Protein AF-A0A942SLX4-F1 (afdb_monomer)

Mean predicted aligned error: 8.59 Å

Nearest PDB structures (foldseek):
  2qe4-assembly1_A  TM=2.116E-01  e=1.437E+00  Homo sapiens
  6zoq-assembly1_B  TM=2.492E-01  e=3.405E+00  Homo sapiens
  8vz0-assembly2_C  TM=2.567E-01  e=6.053E+00  Homo sapiens

Radius of gyration: 16.31 Å; Cα contacts (8 Å, |Δi|>4): 277; chains: 1; bounding box: 44×35×44 Å

Solvent-accessible surface area (backbone atoms only — not comparable to full-atom values): 10859 Å² total; per-residue (Å²): 142,74,85,83,69,74,71,61,51,64,50,36,65,70,86,82,84,60,80,85,58,41,38,71,88,50,48,81,49,72,65,61,48,51,55,48,50,62,57,56,70,76,52,61,63,40,74,67,61,32,46,59,90,84,30,38,28,24,36,38,59,90,45,66,83,70,18,25,30,39,33,22,62,78,93,43,79,47,28,38,29,52,81,89,49,70,52,60,40,80,92,54,54,92,71,60,62,63,26,61,45,43,51,51,20,9,57,58,57,72,23,43,59,63,57,99,55,55,91,82,50,74,28,11,60,68,53,46,50,37,47,50,50,36,44,52,49,44,53,52,53,25,51,75,71,69,49,77,75,60,68,70,55,32,55,76,70,71,37,89,46,74,67,58,49,45,65,72,66,35,68,68,54,63,68,67,54,74,70,70,44,65,65,81,127

Sequence (185 aa):
MTQDTLLPLSKFIGAKFSLSDASPDFALDDDEAEFMLEILKEVDWSEPVCLFGKYTIHQHSAWTDGGNVGIFDGDDIVGFYEGPNLWVDPRYRRLGLAVPLILSAAKLRGGSVLPRDFDTQGYSPAGLLAHTVAHLQTLLCAIKQGESIPDEVLREYNIHDAHAFISMFGAKAIEELTCCKPLKA

Structure (mmCIF, N/CA/C/O backbone):
data_AF-A0A942SLX4-F1
#
_entry.id   AF-A0A942SLX4-F1
#
loop_
_atom_site.group_PDB
_atom_site.id
_atom_site.type_symbol
_atom_site.label_atom_id
_atom_site.label_alt_id
_atom_site.label_comp_id
_atom_site.label_asym_id
_atom_site.label_entity_id
_atom_site.label_seq_id
_atom_site.pdbx_PDB_ins_code
_atom_site.Cartn_x
_atom_site.Cartn_y
_atom_site.Cartn_z
_atom_site.occupancy
_atom_site.B_iso_or_equiv
_atom_site.auth_seq_id
_atom_site.auth_comp_id
_atom_site.auth_asym_id
_atom_site.auth_atom_id
_atom_site.pdbx_PDB_model_num
ATOM 1 N N . MET A 1 1 ? 10.597 -8.128 26.204 1.00 38.03 1 MET A N 1
ATOM 2 C CA . MET A 1 1 ? 9.362 -7.472 26.684 1.00 38.03 1 MET A CA 1
ATOM 3 C C . MET A 1 1 ? 9.257 -6.120 26.007 1.00 38.03 1 MET A C 1
ATOM 5 O O . MET A 1 1 ? 9.854 -5.163 26.477 1.00 38.03 1 MET A O 1
ATOM 9 N N . THR A 1 2 ? 8.519 -6.053 24.910 1.00 33.19 2 THR A N 1
ATOM 10 C CA . THR A 1 2 ? 7.962 -4.812 24.371 1.00 33.19 2 THR A CA 1
ATOM 11 C C . THR A 1 2 ? 6.515 -5.149 24.074 1.00 3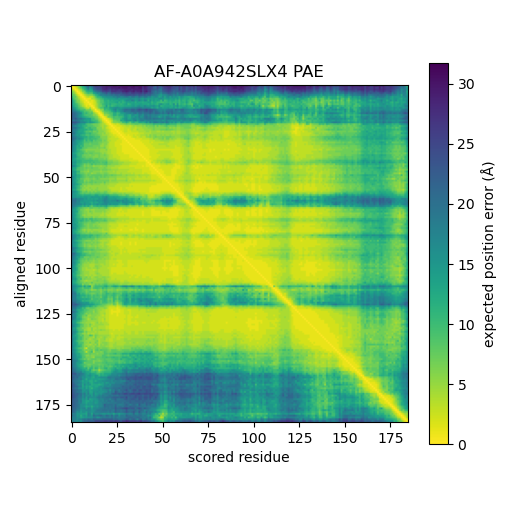3.19 2 THR A C 1
ATOM 13 O O . THR A 1 2 ? 6.240 -6.104 23.356 1.00 33.19 2 THR A O 1
ATOM 16 N N . GLN A 1 3 ? 5.592 -4.472 24.753 1.00 33.16 3 GLN A N 1
ATOM 17 C CA . GLN A 1 3 ? 4.182 -4.563 24.413 1.00 33.16 3 GLN A CA 1
ATOM 18 C C . GLN A 1 3 ? 4.057 -4.121 22.956 1.00 33.16 3 GLN A C 1
ATOM 20 O O . GLN A 1 3 ? 4.427 -2.994 22.634 1.00 33.16 3 GLN A O 1
ATOM 25 N N . ASP A 1 4 ? 3.575 -5.017 22.094 1.00 40.47 4 ASP A N 1
ATOM 26 C CA . ASP A 1 4 ? 3.029 -4.671 20.784 1.00 40.47 4 ASP A CA 1
ATOM 27 C C . ASP A 1 4 ? 1.787 -3.813 21.017 1.00 40.47 4 ASP A C 1
ATOM 29 O O . ASP A 1 4 ? 0.642 -4.267 20.955 1.00 40.47 4 ASP A O 1
ATOM 33 N N . THR A 1 5 ? 2.002 -2.549 21.361 1.00 43.19 5 THR A N 1
ATOM 34 C CA . THR A 1 5 ? 0.958 -1.546 21.279 1.00 43.19 5 THR A CA 1
ATOM 35 C C . THR A 1 5 ? 0.731 -1.338 19.795 1.00 43.19 5 THR A C 1
ATOM 37 O O . THR A 1 5 ? 1.431 -0.559 19.147 1.00 43.19 5 THR A O 1
ATOM 40 N N . LEU A 1 6 ? -0.234 -2.083 19.244 1.00 52.41 6 LEU A N 1
ATOM 41 C CA . LEU A 1 6 ? -0.888 -1.703 18.002 1.00 52.41 6 LEU A CA 1
ATOM 42 C C . LEU A 1 6 ? -1.149 -0.204 18.098 1.00 52.41 6 LEU A C 1
ATOM 44 O O . LEU A 1 6 ? -1.814 0.261 19.026 1.00 52.41 6 LEU A O 1
ATOM 48 N N . LEU A 1 7 ? -0.507 0.553 17.210 1.00 54.09 7 LEU A N 1
ATOM 49 C CA . LEU A 1 7 ? -0.714 1.986 17.167 1.00 54.09 7 LEU A CA 1
ATOM 50 C C . LEU A 1 7 ? -2.215 2.210 16.953 1.00 54.09 7 LEU A C 1
ATOM 52 O O . LEU A 1 7 ? -2.788 1.521 16.105 1.00 54.09 7 LEU A O 1
ATOM 56 N N . PRO A 1 8 ? -2.839 3.136 17.702 1.00 59.44 8 PRO A N 1
ATOM 57 C CA . PRO A 1 8 ? -4.229 3.498 17.469 1.00 59.44 8 PRO A CA 1
ATOM 58 C C . PRO A 1 8 ? -4.416 3.795 15.984 1.00 59.44 8 PRO A C 1
ATOM 60 O O . PRO A 1 8 ? -3.607 4.541 15.418 1.00 59.44 8 PRO A O 1
ATOM 63 N N . LEU A 1 9 ? -5.434 3.221 15.343 1.00 61.09 9 LEU A N 1
ATOM 64 C CA . LEU A 1 9 ? -5.693 3.468 13.923 1.00 61.09 9 LEU A CA 1
ATOM 65 C C . LEU A 1 9 ? -5.953 4.953 13.663 1.00 61.09 9 LEU A C 1
ATOM 67 O O . LEU A 1 9 ? -5.629 5.447 12.590 1.00 61.09 9 LEU A O 1
ATOM 71 N N . SER A 1 10 ? -6.402 5.692 14.679 1.00 59.41 10 SER A N 1
ATOM 72 C CA . SER A 1 10 ? -6.424 7.161 14.701 1.00 59.41 10 SER A CA 1
ATOM 73 C C . SER A 1 10 ? -5.105 7.856 14.322 1.00 59.41 10 SER A C 1
ATOM 75 O O . SER A 1 10 ? -5.150 8.965 13.803 1.00 59.41 10 SER A O 1
ATOM 77 N N . LYS A 1 11 ? -3.933 7.225 14.486 1.00 61.41 11 LYS A N 1
ATOM 78 C CA . LYS A 1 11 ? -2.640 7.778 14.026 1.00 61.41 11 LYS A CA 1
ATOM 79 C C . LYS A 1 11 ? -2.429 7.712 12.511 1.00 61.41 11 LYS A C 1
ATOM 81 O O . LYS A 1 11 ? -1.500 8.333 12.003 1.00 61.41 11 LYS A O 1
ATOM 86 N N . PHE A 1 12 ? -3.274 6.954 11.821 1.00 60.41 12 PHE A N 1
ATOM 87 C CA . PHE A 1 12 ? -3.240 6.700 10.380 1.00 60.41 12 PHE A CA 1
ATOM 88 C C . PHE A 1 12 ? -4.278 7.489 9.603 1.00 60.41 12 PHE A C 1
ATOM 90 O O . PHE A 1 12 ? -4.424 7.320 8.392 1.00 60.41 12 PHE A O 1
ATOM 97 N N . ILE A 1 13 ? -4.968 8.363 10.319 1.00 62.06 13 ILE A N 1
ATOM 98 C CA . ILE A 1 13 ? -6.016 9.219 9.822 1.00 62.06 13 ILE A CA 1
ATOM 99 C C . ILE A 1 13 ? -5.375 10.578 9.506 1.00 62.06 13 ILE A C 1
ATOM 101 O O . ILE A 1 13 ? -4.857 11.237 10.404 1.00 62.06 13 ILE A O 1
ATOM 105 N N . GLY A 1 14 ? -5.335 10.948 8.224 1.00 60.22 14 GLY A N 1
ATOM 106 C CA . GLY A 1 14 ? -4.660 12.149 7.717 1.00 60.22 14 GLY A CA 1
ATOM 107 C C . GLY A 1 14 ? -5.471 12.855 6.628 1.00 60.22 14 GLY A C 1
ATOM 108 O O . GLY A 1 14 ? -6.602 12.461 6.354 1.00 60.22 14 GLY A O 1
ATOM 109 N N . ALA A 1 15 ? -4.889 13.892 6.019 1.00 56.94 15 ALA A N 1
ATOM 110 C CA . ALA A 1 15 ? -5.571 14.727 5.032 1.00 56.94 15 ALA A CA 1
ATOM 111 C C . ALA A 1 15 ? -5.973 13.949 3.765 1.00 56.94 15 ALA A C 1
ATOM 113 O O . ALA A 1 15 ? -5.248 13.077 3.279 1.00 56.94 15 ALA A O 1
ATOM 114 N N . LYS A 1 16 ? -7.136 14.299 3.213 1.00 59.59 16 LYS A N 1
ATOM 115 C CA . LYS A 1 16 ? -7.696 13.740 1.980 1.00 59.59 16 LYS A CA 1
ATOM 116 C C . LYS A 1 16 ? -6.795 13.900 0.751 1.00 59.59 16 LYS A C 1
ATOM 118 O O . LYS A 1 16 ? -6.299 14.976 0.438 1.00 59.59 16 LYS A O 1
ATOM 123 N N . PHE A 1 17 ? -6.754 12.830 -0.036 1.00 62.81 17 PHE A N 1
ATOM 124 C CA . PHE A 1 17 ? -6.268 12.807 -1.412 1.00 62.81 17 PHE A CA 1
ATOM 125 C C . PHE A 1 17 ? -7.256 13.501 -2.365 1.00 62.81 17 PHE A C 1
ATOM 127 O O . PHE A 1 17 ? -8.416 13.082 -2.461 1.00 62.81 17 PHE A O 1
ATOM 134 N N . SER A 1 18 ? -6.827 14.528 -3.106 1.00 60.59 18 SER A N 1
ATOM 135 C CA . SER A 1 18 ? -7.636 15.071 -4.205 1.00 60.59 18 SER A CA 1
ATOM 136 C C . SER A 1 18 ? -7.299 14.370 -5.519 1.00 60.59 18 SER A C 1
ATOM 138 O O . SER A 1 18 ? -6.161 14.395 -5.973 1.00 60.59 18 SER A O 1
ATOM 140 N N . LEU A 1 19 ? -8.306 13.777 -6.173 1.00 56.53 19 LEU A N 1
ATOM 141 C CA . LEU A 1 19 ? -8.146 13.117 -7.480 1.00 56.53 19 LEU A CA 1
ATOM 142 C C . LEU A 1 19 ? -7.663 14.064 -8.590 1.00 56.53 19 LEU A C 1
ATOM 144 O O . LEU A 1 19 ? -7.134 13.591 -9.592 1.00 56.53 19 LEU A O 1
ATOM 148 N N . SER A 1 20 ? -7.825 15.380 -8.413 1.00 59.12 20 SER A N 1
ATOM 149 C CA . SER A 1 20 ? -7.281 16.399 -9.322 1.00 59.12 20 SER A CA 1
ATOM 150 C C . SER A 1 20 ? -5.757 16.450 -9.350 1.00 59.12 20 SER A C 1
ATOM 152 O O . SER A 1 20 ? -5.200 17.001 -10.293 1.00 59.12 20 SER A O 1
ATOM 154 N N . ASP A 1 21 ? -5.103 15.891 -8.333 1.00 66.75 21 ASP A N 1
ATOM 155 C CA . ASP A 1 21 ? -3.662 16.034 -8.116 1.00 66.75 21 ASP A CA 1
ATOM 156 C C . ASP A 1 21 ? -2.888 14.833 -8.687 1.00 66.75 21 ASP A C 1
ATOM 158 O O . ASP A 1 21 ? -1.668 14.740 -8.553 1.00 66.75 21 ASP A O 1
ATOM 162 N N . ALA A 1 22 ? -3.596 13.901 -9.337 1.00 79.31 22 ALA A N 1
ATOM 163 C CA . ALA A 1 22 ? -2.987 12.766 -10.005 1.00 79.31 22 ALA A CA 1
ATOM 164 C C . ALA A 1 22 ? -2.496 13.130 -11.414 1.00 79.31 22 ALA A C 1
ATOM 166 O O . ALA A 1 22 ? -3.268 13.626 -12.236 1.00 79.31 22 ALA A O 1
ATOM 167 N N . SER A 1 23 ? -1.249 12.773 -11.731 1.00 82.88 23 SER A N 1
ATOM 168 C CA . SER A 1 23 ? -0.699 12.827 -13.091 1.00 82.88 23 SER A CA 1
ATOM 169 C C . SER A 1 23 ? -0.103 11.474 -13.490 1.00 82.88 23 SER A C 1
ATOM 171 O O . SER A 1 23 ? 0.608 10.869 -12.686 1.00 82.88 23 SER A O 1
ATOM 173 N N . PRO A 1 24 ? -0.337 10.985 -14.723 1.00 85.44 24 PRO A N 1
ATOM 174 C CA . PRO A 1 24 ? 0.378 9.829 -15.263 1.00 85.44 24 PRO A CA 1
ATOM 175 C C . PRO A 1 24 ? 1.905 9.968 -15.215 1.00 85.44 24 PRO A C 1
ATOM 177 O O . PRO A 1 24 ? 2.576 8.947 -15.164 1.00 85.44 24 PRO A O 1
ATOM 180 N N . ASP A 1 25 ? 2.438 11.193 -15.170 1.00 86.56 25 ASP A N 1
ATOM 181 C CA . ASP A 1 25 ? 3.884 11.465 -15.104 1.00 86.56 25 ASP A CA 1
ATOM 182 C C . ASP A 1 25 ? 4.541 10.967 -13.805 1.00 86.56 25 ASP A C 1
ATOM 184 O O . ASP A 1 25 ? 5.757 10.852 -13.732 1.00 86.56 25 ASP A O 1
ATOM 188 N N . PHE A 1 26 ? 3.742 10.671 -12.774 1.00 85.31 26 PHE A N 1
ATOM 189 C CA . PHE A 1 26 ? 4.201 10.061 -11.522 1.00 85.31 26 PHE A CA 1
ATOM 190 C C . PHE A 1 26 ? 4.041 8.532 -11.517 1.00 85.31 26 PHE A C 1
ATOM 192 O O . PHE A 1 26 ? 4.110 7.898 -10.462 1.00 85.31 26 PHE A O 1
ATOM 199 N N . ALA A 1 27 ? 3.706 7.920 -12.656 1.00 86.75 27 ALA A N 1
ATOM 200 C CA . ALA A 1 27 ? 3.709 6.471 -12.774 1.00 86.75 27 ALA A CA 1
ATOM 201 C C . ALA A 1 27 ? 5.149 5.988 -12.912 1.00 86.75 27 ALA A C 1
ATOM 203 O O . ALA A 1 27 ? 5.861 6.441 -13.799 1.00 86.75 27 ALA A O 1
ATOM 204 N N . LEU A 1 28 ? 5.527 5.038 -12.059 1.00 87.25 28 LEU A N 1
ATOM 205 C CA . LEU A 1 28 ? 6.772 4.311 -12.227 1.00 87.25 28 LEU A CA 1
ATOM 206 C C . LEU A 1 28 ? 6.692 3.496 -13.518 1.00 87.25 28 LEU A C 1
ATOM 208 O O . LEU A 1 28 ? 5.763 2.687 -13.670 1.00 87.25 28 LEU A O 1
ATOM 212 N N . ASP A 1 29 ? 7.621 3.731 -14.437 1.00 88.75 29 ASP A N 1
ATOM 213 C CA . ASP A 1 29 ? 7.674 2.964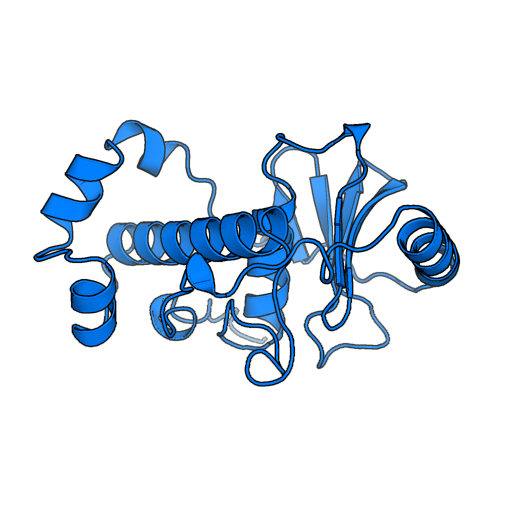 -15.674 1.00 88.75 29 ASP A CA 1
ATOM 214 C C . ASP A 1 29 ? 8.284 1.567 -15.454 1.00 88.75 29 ASP A C 1
ATOM 216 O O . ASP A 1 29 ? 8.740 1.217 -14.360 1.00 88.75 29 ASP A O 1
ATOM 220 N N . ASP A 1 30 ? 8.189 0.715 -16.476 1.00 86.75 30 ASP A N 1
ATOM 221 C CA . ASP A 1 30 ? 8.619 -0.679 -16.358 1.00 86.75 30 ASP A CA 1
ATOM 222 C C . ASP A 1 30 ? 10.156 -0.804 -16.259 1.00 86.75 30 ASP A C 1
ATOM 224 O O . ASP A 1 30 ? 10.630 -1.702 -15.562 1.00 86.75 30 ASP A O 1
ATOM 228 N N . ASP A 1 31 ? 10.925 0.112 -16.863 1.00 90.56 31 ASP A N 1
ATOM 229 C CA . ASP A 1 31 ? 12.396 0.105 -16.819 1.00 90.56 31 ASP A CA 1
ATOM 230 C C . ASP A 1 31 ? 12.895 0.544 -15.428 1.00 90.56 31 ASP A C 1
ATOM 232 O O . ASP A 1 31 ? 13.789 -0.075 -14.842 1.00 90.56 31 ASP A O 1
ATOM 236 N N . GLU A 1 32 ? 12.285 1.583 -14.852 1.00 90.00 32 GLU A N 1
ATOM 237 C CA . GLU A 1 32 ? 12.536 2.036 -13.481 1.00 90.00 32 GLU A CA 1
ATOM 238 C C . GLU A 1 32 ? 12.159 0.961 -12.455 1.00 90.00 32 GLU A C 1
ATOM 240 O O . GLU A 1 32 ? 12.873 0.749 -11.468 1.00 90.00 32 GLU A O 1
ATOM 245 N N . ALA A 1 33 ? 11.046 0.260 -12.686 1.00 91.31 33 ALA A N 1
ATOM 246 C CA . ALA A 1 33 ? 10.630 -0.854 -11.849 1.00 91.31 33 ALA A CA 1
ATOM 247 C C . ALA A 1 33 ? 11.620 -2.020 -11.912 1.00 91.31 33 ALA A C 1
ATOM 249 O O . ALA A 1 33 ? 11.999 -2.540 -10.863 1.00 91.31 33 ALA A O 1
ATOM 250 N N . GLU A 1 34 ? 12.065 -2.415 -13.107 1.00 92.06 34 GLU A N 1
ATOM 251 C CA . GLU A 1 34 ? 13.058 -3.479 -13.283 1.00 92.06 34 GLU A CA 1
ATOM 252 C C . GLU A 1 34 ? 14.381 -3.116 -12.600 1.00 92.06 34 GLU A C 1
ATOM 254 O O . GLU A 1 34 ? 14.918 -3.914 -11.830 1.00 92.06 34 GLU A O 1
ATOM 259 N N . PHE A 1 35 ? 14.854 -1.880 -12.778 1.00 92.81 35 PHE A N 1
ATOM 260 C CA . PHE A 1 35 ? 16.055 -1.387 -12.108 1.00 92.81 35 PHE A CA 1
ATOM 261 C C . PHE A 1 35 ? 15.954 -1.474 -10.578 1.00 92.81 35 PHE A C 1
ATOM 263 O O . PHE A 1 35 ? 16.882 -1.947 -9.919 1.00 92.81 35 PHE A O 1
ATOM 270 N N . MET A 1 36 ? 14.827 -1.055 -9.994 1.00 92.25 36 MET A N 1
ATOM 271 C CA . MET A 1 36 ? 14.631 -1.184 -8.549 1.00 92.25 36 MET A CA 1
ATOM 272 C C . MET A 1 36 ? 14.534 -2.637 -8.099 1.00 92.25 36 MET A C 1
ATOM 274 O O . MET A 1 36 ? 15.088 -2.970 -7.056 1.00 92.25 36 MET A O 1
ATOM 278 N N . LEU A 1 37 ? 13.882 -3.514 -8.862 1.00 92.25 37 LEU A N 1
ATOM 279 C CA . LEU A 1 37 ? 13.815 -4.934 -8.520 1.00 92.25 37 LEU A CA 1
ATOM 280 C C . LEU A 1 37 ? 15.203 -5.574 -8.466 1.00 92.25 37 LEU A C 1
ATOM 282 O O . LEU A 1 37 ? 15.454 -6.360 -7.557 1.00 92.25 37 LEU A O 1
ATOM 286 N N . GLU A 1 38 ? 16.114 -5.224 -9.377 1.00 92.19 38 GLU A N 1
ATOM 287 C CA . GLU A 1 38 ? 17.500 -5.708 -9.317 1.00 92.19 38 GLU A CA 1
ATOM 288 C C . GLU A 1 38 ? 18.217 -5.253 -8.040 1.00 92.19 38 GLU A C 1
ATOM 290 O O . GLU A 1 38 ? 18.909 -6.048 -7.412 1.00 92.19 38 GLU A O 1
ATOM 295 N N . ILE A 1 39 ? 18.001 -4.011 -7.596 1.00 90.94 39 ILE A N 1
ATOM 296 C CA . ILE A 1 39 ? 18.546 -3.528 -6.316 1.00 90.94 39 ILE A CA 1
ATOM 297 C C . ILE A 1 39 ? 17.938 -4.305 -5.142 1.00 90.94 39 ILE A C 1
ATOM 299 O O . ILE A 1 39 ? 18.651 -4.714 -4.227 1.00 90.94 39 ILE A O 1
ATOM 303 N N . LEU A 1 40 ? 16.623 -4.520 -5.164 1.00 91.44 40 LEU A N 1
ATOM 304 C CA . LEU A 1 40 ? 15.873 -5.129 -4.064 1.00 91.44 40 LEU A CA 1
ATOM 305 C C . LEU A 1 40 ? 16.134 -6.632 -3.888 1.00 91.44 40 LEU A C 1
ATOM 307 O O . LEU A 1 40 ? 15.881 -7.164 -2.806 1.00 91.44 40 LEU A O 1
ATOM 311 N N . LYS A 1 41 ? 16.664 -7.316 -4.908 1.00 90.62 41 LYS A N 1
ATOM 312 C CA . LYS A 1 41 ? 17.122 -8.713 -4.803 1.00 90.62 41 LYS A CA 1
ATOM 313 C C . LYS A 1 41 ? 18.337 -8.877 -3.895 1.00 90.62 41 LYS A C 1
ATOM 315 O O . LYS A 1 41 ? 18.490 -9.922 -3.274 1.00 90.62 41 LYS A O 1
ATOM 320 N N . GLU A 1 42 ? 19.173 -7.849 -3.802 1.00 89.69 42 GLU A N 1
ATOM 321 C CA . GLU A 1 42 ? 20.408 -7.863 -3.007 1.00 89.69 42 GLU A CA 1
ATOM 322 C C . GLU A 1 42 ? 20.189 -7.367 -1.568 1.00 89.69 42 GLU A C 1
ATOM 324 O O . GLU A 1 42 ? 21.131 -7.231 -0.786 1.00 89.69 42 GLU A O 1
ATOM 329 N N . VAL A 1 43 ? 18.942 -7.054 -1.213 1.00 88.75 43 VAL A N 1
ATOM 330 C CA . VAL A 1 43 ? 18.574 -6.526 0.097 1.00 88.75 43 VAL A CA 1
ATOM 331 C C . VAL A 1 43 ? 18.286 -7.652 1.084 1.00 88.75 43 VAL A C 1
ATOM 333 O O . VAL A 1 43 ? 17.526 -8.575 0.800 1.00 88.75 43 VAL A O 1
ATOM 336 N N . ASP A 1 44 ? 18.797 -7.496 2.306 1.00 91.44 44 ASP A N 1
ATOM 337 C CA . ASP A 1 44 ? 18.352 -8.291 3.446 1.00 91.44 44 ASP A CA 1
ATOM 338 C C . ASP A 1 44 ? 16.948 -7.858 3.891 1.00 91.44 44 ASP A C 1
ATOM 340 O O . ASP A 1 44 ? 16.729 -6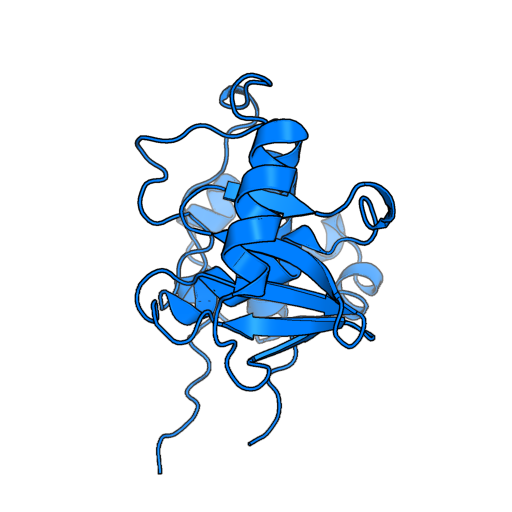.739 4.381 1.00 91.44 44 ASP A O 1
ATOM 344 N N . TRP A 1 45 ? 15.993 -8.774 3.784 1.00 92.62 45 TRP A N 1
ATOM 345 C CA . TRP A 1 45 ? 14.617 -8.590 4.237 1.00 92.62 45 TRP A CA 1
ATOM 346 C C . TRP A 1 45 ? 14.435 -9.101 5.666 1.00 92.62 45 TRP A C 1
ATOM 348 O O . TRP A 1 45 ? 15.025 -10.103 6.065 1.00 92.62 45 TRP A O 1
ATOM 358 N N . SER A 1 46 ? 13.620 -8.401 6.453 1.00 91.88 46 SER A N 1
ATOM 359 C CA . SER A 1 46 ? 13.287 -8.827 7.811 1.00 91.88 46 SER A CA 1
ATOM 360 C C . SER A 1 46 ? 12.477 -10.125 7.802 1.00 91.88 46 SER A C 1
ATOM 362 O O . SER A 1 46 ? 11.917 -10.520 6.779 1.00 91.88 46 SER A O 1
ATOM 364 N N . GLU A 1 47 ? 12.276 -10.724 8.977 1.00 91.06 47 GLU A N 1
ATOM 365 C CA . GLU A 1 47 ? 11.141 -11.634 9.169 1.00 91.06 47 GLU A CA 1
ATOM 366 C C . GLU A 1 47 ? 9.824 -10.940 8.763 1.00 91.06 47 GLU A C 1
ATOM 368 O O . GLU A 1 47 ? 9.728 -9.706 8.863 1.00 91.06 47 GLU A O 1
ATOM 373 N N . PRO A 1 48 ? 8.803 -11.684 8.299 1.00 91.06 48 PRO A N 1
ATOM 374 C CA . PRO A 1 48 ? 7.584 -11.052 7.825 1.00 91.06 48 PRO A CA 1
ATOM 375 C C . PRO A 1 48 ? 6.907 -10.215 8.923 1.00 91.06 48 PRO A C 1
ATOM 377 O O . PRO A 1 48 ? 6.779 -10.632 10.074 1.00 91.06 48 PRO A O 1
ATOM 380 N N . VAL A 1 49 ? 6.427 -9.026 8.554 1.00 86.62 49 VAL A N 1
ATOM 381 C CA . VAL A 1 49 ? 5.751 -8.067 9.446 1.00 86.62 49 VAL A CA 1
ATOM 382 C C . VAL A 1 49 ? 4.224 -8.085 9.296 1.00 86.62 49 VAL A C 1
ATOM 384 O O . VAL A 1 49 ? 3.499 -7.669 10.205 1.00 86.62 49 VAL A O 1
ATOM 387 N N . CYS A 1 50 ? 3.714 -8.575 8.161 1.00 85.62 50 CYS A N 1
ATOM 388 C CA . CYS A 1 50 ? 2.287 -8.784 7.909 1.00 85.62 50 CYS A CA 1
ATOM 389 C C . CYS A 1 50 ? 2.051 -9.978 6.965 1.00 85.62 50 CYS A C 1
ATOM 391 O O . CYS A 1 50 ? 2.858 -10.254 6.079 1.00 85.62 50 CYS A O 1
ATOM 393 N N . LEU A 1 51 ? 0.901 -10.645 7.134 1.00 86.75 51 LEU A N 1
ATOM 394 C CA . LEU A 1 51 ? 0.330 -11.567 6.151 1.00 86.75 51 LEU A CA 1
ATOM 395 C C . LEU A 1 51 ? -0.889 -10.962 5.445 1.00 86.75 51 LEU A C 1
ATOM 397 O O . LEU A 1 51 ? -1.815 -10.462 6.096 1.00 86.75 51 LEU A O 1
ATOM 401 N N . PHE A 1 52 ? -0.944 -11.118 4.123 1.00 84.81 52 PHE A N 1
ATOM 402 C CA . PHE A 1 52 ? -2.114 -10.809 3.304 1.00 84.81 52 PHE A CA 1
ATOM 403 C C . PHE A 1 52 ? -2.478 -12.012 2.426 1.00 84.81 52 PHE A C 1
ATOM 405 O O . PHE A 1 52 ? -1.912 -12.232 1.359 1.00 84.81 52 PHE A O 1
ATOM 412 N N . GLY A 1 53 ? -3.429 -12.830 2.884 1.00 87.44 53 GLY A N 1
ATOM 413 C CA . GLY A 1 53 ? -3.744 -14.095 2.217 1.00 87.44 53 GLY A CA 1
ATOM 414 C C . GLY A 1 53 ? -2.538 -15.037 2.243 1.00 87.44 53 GLY A C 1
ATOM 415 O O . GLY A 1 53 ? -2.106 -15.433 3.322 1.00 87.44 53 GLY A O 1
ATOM 416 N N . LYS A 1 54 ? -2.013 -15.382 1.062 1.00 90.56 54 LYS A N 1
ATOM 417 C CA . LYS A 1 54 ? -0.787 -16.184 0.908 1.00 90.56 54 LYS A CA 1
ATOM 418 C C . LYS A 1 54 ? 0.501 -15.353 0.854 1.00 90.56 54 LYS A C 1
ATOM 420 O O . LYS A 1 54 ? 1.576 -15.931 0.907 1.00 90.56 54 LYS A O 1
ATOM 425 N N . TYR A 1 55 ? 0.383 -14.033 0.714 1.00 93.44 55 TYR A N 1
ATOM 426 C CA . TYR A 1 55 ? 1.523 -13.145 0.528 1.00 93.44 55 TYR A CA 1
ATOM 427 C C . TYR A 1 55 ? 2.094 -12.704 1.874 1.00 93.44 55 TYR A C 1
ATOM 429 O O . TYR A 1 55 ? 1.341 -12.424 2.819 1.00 93.44 55 TYR A O 1
ATOM 437 N N . THR A 1 56 ? 3.415 -12.601 1.944 1.00 95.31 56 THR A N 1
ATOM 438 C CA . THR A 1 56 ? 4.150 -12.105 3.109 1.00 95.31 56 THR A CA 1
ATOM 439 C C . THR A 1 56 ? 4.676 -10.705 2.825 1.00 95.31 56 THR A C 1
ATOM 441 O O . THR A 1 56 ? 5.100 -10.404 1.713 1.00 95.31 56 THR A O 1
ATOM 444 N N . ILE A 1 57 ? 4.620 -9.817 3.816 1.00 94.25 57 ILE A N 1
ATOM 445 C CA . ILE A 1 57 ? 5.201 -8.473 3.714 1.00 94.25 57 ILE A CA 1
ATOM 446 C C . ILE A 1 57 ? 6.389 -8.394 4.648 1.00 94.25 57 ILE A C 1
ATOM 448 O O . ILE A 1 57 ? 6.263 -8.742 5.821 1.00 94.25 57 ILE A O 1
ATOM 452 N N . HIS A 1 58 ? 7.507 -7.907 4.130 1.00 94.19 58 HIS A N 1
ATOM 453 C CA . HIS A 1 58 ? 8.780 -7.802 4.826 1.00 94.19 58 HIS A CA 1
ATOM 454 C C . HIS A 1 58 ? 9.252 -6.350 4.821 1.00 94.19 58 HIS A C 1
ATOM 456 O O . HIS A 1 58 ? 8.937 -5.592 3.904 1.00 94.19 58 HIS A O 1
ATOM 462 N N . GLN A 1 59 ? 10.002 -5.963 5.848 1.00 92.44 59 GLN A N 1
ATOM 463 C CA . GLN A 1 59 ? 10.662 -4.666 5.913 1.00 92.44 59 GLN A CA 1
ATOM 464 C C . GLN A 1 59 ? 12.088 -4.783 5.376 1.00 92.44 59 GLN A C 1
ATOM 466 O O . GLN A 1 59 ? 12.774 -5.775 5.627 1.00 92.44 59 GLN A O 1
ATOM 471 N N . HIS A 1 60 ? 12.559 -3.749 4.686 1.00 88.81 60 HIS A N 1
ATOM 472 C CA . HIS A 1 60 ? 13.967 -3.634 4.327 1.00 88.81 60 HIS A CA 1
ATOM 473 C C . HIS A 1 60 ? 14.829 -3.498 5.602 1.00 88.81 60 HIS A C 1
ATOM 475 O O . HIS A 1 60 ? 14.726 -2.506 6.327 1.00 88.81 60 HIS A O 1
ATOM 481 N N . SER A 1 61 ? 15.728 -4.455 5.873 1.00 82.12 61 SER A N 1
ATOM 482 C CA . SER A 1 61 ? 16.439 -4.532 7.168 1.00 82.12 61 SER A CA 1
ATOM 483 C C . SER A 1 61 ? 17.414 -3.380 7.416 1.00 82.12 61 SER A C 1
ATOM 485 O O . SER A 1 61 ? 17.576 -2.940 8.551 1.00 82.12 61 SER A O 1
ATOM 487 N N . ALA A 1 62 ? 18.060 -2.868 6.365 1.00 74.12 62 ALA A N 1
ATOM 488 C CA . ALA A 1 62 ? 19.003 -1.756 6.476 1.00 74.12 62 ALA A CA 1
ATOM 489 C C . ALA A 1 62 ? 18.334 -0.367 6.562 1.00 74.12 62 ALA A C 1
ATOM 491 O O . ALA A 1 62 ? 19.009 0.603 6.900 1.00 74.12 62 ALA A O 1
ATOM 492 N N . TRP A 1 63 ? 17.031 -0.254 6.275 1.00 67.50 63 TRP A N 1
ATOM 493 C CA . TRP A 1 63 ? 16.311 1.025 6.192 1.00 67.50 63 TRP A CA 1
ATOM 494 C C . TRP A 1 63 ? 15.056 1.009 7.068 1.00 67.50 63 TRP A C 1
ATOM 496 O O . TRP A 1 63 ? 13.917 1.049 6.596 1.00 67.50 63 TRP A O 1
ATOM 506 N N . THR A 1 64 ? 15.266 0.971 8.385 1.00 65.38 64 THR A N 1
ATOM 507 C CA . THR A 1 64 ? 14.174 0.832 9.358 1.00 65.38 64 THR A CA 1
ATOM 508 C C . THR A 1 64 ? 13.273 2.062 9.463 1.00 65.38 64 THR A C 1
ATOM 510 O O . THR A 1 64 ? 12.096 1.938 9.797 1.00 65.38 64 THR A O 1
ATOM 513 N N . ASP A 1 65 ? 13.792 3.242 9.122 1.00 64.62 65 ASP A N 1
ATOM 514 C CA . ASP A 1 65 ? 13.142 4.525 9.420 1.00 64.62 65 ASP A CA 1
ATOM 515 C C . ASP A 1 65 ? 12.259 5.048 8.267 1.00 64.62 65 ASP A C 1
ATOM 517 O O . ASP A 1 65 ? 11.587 6.075 8.403 1.00 64.62 65 ASP A O 1
ATOM 521 N N . GLY A 1 66 ? 12.272 4.375 7.108 1.00 66.44 66 GLY A N 1
ATOM 522 C CA . GLY A 1 66 ? 11.541 4.789 5.898 1.00 66.44 66 GLY A CA 1
ATOM 523 C C . GLY A 1 66 ? 10.153 4.160 5.737 1.00 66.44 66 GLY A C 1
ATOM 524 O O . GLY A 1 66 ? 9.302 4.692 5.023 1.00 66.44 66 GLY A O 1
ATOM 525 N N . GLY A 1 67 ? 9.894 3.044 6.424 1.00 77.75 67 GLY A N 1
ATOM 526 C CA . GLY A 1 67 ? 8.736 2.194 6.130 1.00 77.75 67 GLY A CA 1
ATOM 527 C C . GLY A 1 67 ? 8.837 1.498 4.771 1.00 77.75 67 GLY A C 1
ATOM 528 O O . GLY A 1 67 ? 7.814 1.228 4.155 1.00 77.75 67 GLY A O 1
ATOM 529 N N . ASN A 1 68 ? 10.060 1.232 4.321 1.00 90.44 68 ASN A N 1
ATOM 530 C CA . ASN A 1 68 ? 10.360 0.523 3.086 1.00 90.44 68 ASN A CA 1
ATOM 531 C C . ASN A 1 68 ? 9.980 -0.956 3.214 1.00 90.44 68 ASN A C 1
ATOM 533 O O . ASN A 1 68 ? 10.413 -1.629 4.160 1.00 90.44 68 ASN A O 1
ATOM 537 N N . VAL A 1 69 ? 9.124 -1.440 2.315 1.00 93.88 69 VAL A N 1
ATOM 538 C CA . VAL A 1 69 ? 8.535 -2.781 2.402 1.00 93.88 69 VAL A CA 1
ATOM 539 C C . VAL A 1 69 ? 8.434 -3.469 1.048 1.00 93.88 69 VAL A C 1
ATOM 541 O O . VAL A 1 69 ? 8.085 -2.855 0.043 1.00 93.88 69 VAL A O 1
ATOM 544 N N . GLY A 1 70 ? 8.639 -4.783 1.057 1.00 95.88 70 GLY A N 1
ATOM 545 C CA . GLY A 1 70 ? 8.410 -5.681 -0.072 1.00 95.88 70 GLY A CA 1
ATOM 546 C C . GLY A 1 70 ? 7.272 -6.649 0.234 1.00 95.88 70 GLY A C 1
ATOM 547 O O . GLY A 1 70 ? 7.106 -7.074 1.380 1.00 95.88 70 GLY A O 1
ATOM 548 N N . ILE A 1 71 ? 6.477 -6.999 -0.777 1.00 96.38 71 ILE A N 1
ATOM 549 C CA . ILE A 1 71 ? 5.477 -8.070 -0.701 1.00 96.38 71 ILE A CA 1
ATOM 550 C C . ILE A 1 71 ? 5.924 -9.247 -1.564 1.00 96.38 71 ILE A C 1
ATOM 552 O O . ILE A 1 71 ? 6.357 -9.063 -2.702 1.00 96.38 71 ILE A O 1
ATOM 556 N N . PHE A 1 72 ? 5.793 -10.449 -1.012 1.00 96.75 72 PHE A N 1
ATOM 557 C CA . PHE A 1 72 ? 6.371 -11.671 -1.550 1.00 96.75 72 PHE A CA 1
ATOM 558 C C . PHE A 1 72 ? 5.317 -12.759 -1.762 1.00 96.75 72 PHE A C 1
ATOM 560 O O . PHE A 1 72 ? 4.357 -12.882 -0.991 1.00 96.75 72 PHE A O 1
ATOM 567 N N . ASP A 1 73 ? 5.514 -13.560 -2.807 1.00 96.06 73 ASP A N 1
ATOM 568 C CA . ASP A 1 73 ? 4.816 -14.825 -3.062 1.00 96.06 73 ASP A CA 1
ATOM 569 C C . ASP A 1 73 ? 5.845 -15.961 -3.003 1.00 96.06 73 ASP A C 1
ATOM 571 O O . ASP A 1 73 ? 6.482 -16.293 -3.999 1.00 96.06 73 ASP A O 1
ATOM 575 N N . GLY A 1 74 ? 6.062 -16.517 -1.809 1.00 93.75 74 GLY A N 1
ATOM 576 C CA . GLY A 1 74 ? 7.233 -17.360 -1.562 1.00 93.75 74 GLY A CA 1
ATOM 577 C C . GLY A 1 74 ? 8.502 -16.509 -1.512 1.00 93.75 74 GLY A C 1
ATOM 578 O O . GLY A 1 74 ? 8.545 -15.546 -0.752 1.00 93.75 74 GLY A O 1
ATOM 579 N N . ASP A 1 75 ? 9.503 -16.853 -2.324 1.00 91.00 75 ASP A N 1
ATOM 580 C CA . ASP A 1 75 ? 10.789 -16.140 -2.376 1.00 91.00 75 ASP A CA 1
ATOM 581 C C . ASP A 1 75 ? 10.794 -14.981 -3.396 1.00 91.00 75 ASP A C 1
ATOM 583 O O . ASP A 1 75 ? 11.734 -14.190 -3.441 1.00 91.00 75 ASP A O 1
ATOM 587 N N . ASP A 1 76 ? 9.741 -14.853 -4.211 1.00 94.31 76 ASP A N 1
ATOM 588 C CA . ASP A 1 76 ? 9.662 -13.851 -5.273 1.00 94.31 76 ASP A CA 1
ATOM 589 C C . ASP A 1 76 ? 9.052 -12.535 -4.772 1.00 94.31 76 ASP A C 1
ATOM 591 O O . ASP A 1 76 ? 7.938 -12.517 -4.239 1.00 94.31 76 ASP A O 1
ATOM 595 N N . ILE A 1 77 ? 9.734 -11.412 -5.029 1.00 95.75 77 ILE A N 1
ATOM 596 C CA . ILE A 1 77 ? 9.182 -10.064 -4.830 1.00 95.75 77 ILE A CA 1
ATOM 597 C C . ILE A 1 77 ? 8.110 -9.813 -5.896 1.00 95.75 77 ILE A C 1
ATOM 599 O O . ILE A 1 77 ? 8.402 -9.780 -7.091 1.00 95.75 77 ILE A O 1
ATOM 603 N N . VAL A 1 78 ? 6.863 -9.591 -5.473 1.00 95.88 78 VAL A N 1
ATOM 604 C CA . VAL A 1 78 ? 5.722 -9.312 -6.373 1.00 95.88 78 VAL A CA 1
ATOM 605 C C . VAL A 1 78 ? 5.239 -7.860 -6.303 1.00 95.88 78 VAL A C 1
ATOM 607 O O . VAL A 1 78 ? 4.345 -7.445 -7.046 1.00 95.88 78 VAL A O 1
ATOM 610 N N . GLY A 1 79 ? 5.837 -7.063 -5.423 1.00 96.31 79 GLY A N 1
ATOM 611 C CA . GLY A 1 79 ? 5.629 -5.625 -5.317 1.00 96.31 79 GLY A CA 1
ATOM 612 C C . GLY A 1 79 ? 6.465 -5.023 -4.195 1.00 96.31 79 GLY A C 1
ATOM 613 O O . GLY A 1 79 ? 6.973 -5.737 -3.330 1.00 96.31 79 GLY A O 1
ATOM 614 N N . PHE A 1 80 ? 6.585 -3.703 -4.190 1.00 95.38 80 PHE A N 1
ATOM 615 C CA . PHE A 1 80 ? 7.333 -2.980 -3.171 1.00 95.38 80 PHE A CA 1
ATOM 616 C C . PHE A 1 80 ? 6.773 -1.576 -2.962 1.00 95.38 80 PHE A C 1
ATOM 618 O O . PHE A 1 80 ? 6.068 -1.020 -3.810 1.00 95.38 80 PHE A O 1
ATOM 625 N N . TYR A 1 81 ? 7.106 -1.010 -1.810 1.00 92.88 81 TYR A N 1
ATOM 626 C CA . TYR A 1 81 ? 6.953 0.398 -1.508 1.00 92.88 81 TYR A CA 1
ATOM 627 C C . TYR A 1 81 ? 8.268 0.906 -0.909 1.00 92.88 81 TYR A C 1
ATOM 629 O O . TYR A 1 81 ? 8.547 0.676 0.265 1.00 92.88 81 TYR A O 1
ATOM 637 N N . GLU A 1 82 ? 9.074 1.571 -1.738 1.00 88.56 82 GLU A N 1
ATOM 638 C CA . GLU A 1 82 ? 10.438 2.010 -1.429 1.00 88.56 82 GLU A CA 1
ATOM 639 C C . GLU A 1 82 ? 10.560 3.522 -1.611 1.00 88.56 82 GLU A C 1
ATOM 641 O O . GLU A 1 82 ? 10.456 4.045 -2.725 1.00 88.56 82 GLU A O 1
ATOM 646 N N . GLY A 1 83 ? 10.748 4.249 -0.507 1.00 81.50 83 GLY A N 1
ATOM 647 C CA . GLY A 1 83 ? 10.685 5.709 -0.522 1.00 81.50 83 GLY A CA 1
ATOM 648 C C . GLY A 1 83 ? 9.330 6.191 -1.069 1.00 81.50 83 GLY A C 1
ATOM 649 O O . GLY A 1 83 ? 8.297 5.893 -0.463 1.00 81.50 83 GLY A O 1
ATOM 650 N N . PRO A 1 84 ? 9.294 6.937 -2.188 1.00 80.75 84 PRO A N 1
ATOM 651 C CA . PRO A 1 84 ? 8.035 7.322 -2.819 1.00 80.75 84 PRO A CA 1
ATOM 652 C C . PRO A 1 84 ? 7.482 6.302 -3.813 1.00 80.75 84 PRO A C 1
ATOM 654 O O . PRO A 1 84 ? 6.331 6.417 -4.233 1.00 80.75 84 PRO A O 1
ATOM 657 N N . ASN A 1 85 ? 8.280 5.311 -4.199 1.00 88.50 85 ASN A N 1
ATOM 658 C CA . ASN A 1 85 ? 7.944 4.438 -5.304 1.00 88.50 85 ASN A CA 1
ATOM 659 C C . ASN A 1 85 ? 7.096 3.273 -4.815 1.00 88.50 85 ASN A C 1
ATOM 661 O O . ASN A 1 85 ? 7.559 2.426 -4.054 1.00 88.50 85 ASN A O 1
ATOM 665 N N . LEU A 1 86 ? 5.856 3.222 -5.289 1.00 91.88 86 LEU A N 1
ATOM 666 C CA . LEU A 1 86 ? 4.944 2.107 -5.080 1.00 91.88 86 LEU A CA 1
ATOM 667 C C . LEU A 1 86 ? 4.762 1.363 -6.396 1.00 91.88 86 LEU A C 1
ATOM 669 O O . LEU A 1 86 ? 4.282 1.932 -7.378 1.00 91.88 86 LEU A O 1
ATOM 673 N N . TRP A 1 87 ? 5.067 0.072 -6.394 1.00 95.31 87 TRP A N 1
ATOM 674 C CA . TRP A 1 87 ? 4.917 -0.762 -7.575 1.00 95.31 87 TRP A CA 1
ATOM 675 C C . TRP A 1 87 ? 4.405 -2.157 -7.226 1.00 95.31 87 TRP A C 1
ATOM 677 O O . TRP A 1 87 ? 4.697 -2.722 -6.173 1.00 95.31 87 TRP A O 1
ATOM 687 N N . VAL A 1 88 ? 3.611 -2.712 -8.139 1.00 95.31 88 VAL A N 1
ATOM 688 C CA . VAL A 1 88 ? 3.121 -4.091 -8.091 1.00 95.31 88 VAL A CA 1
ATOM 689 C C . VAL A 1 88 ? 3.284 -4.682 -9.479 1.00 95.31 88 VAL A C 1
ATOM 691 O O . VAL A 1 88 ? 2.861 -4.066 -10.472 1.00 95.31 88 VAL A O 1
ATOM 694 N N . ASP A 1 89 ? 3.840 -5.890 -9.525 1.00 94.81 89 ASP A N 1
ATOM 695 C CA . ASP A 1 89 ? 4.058 -6.635 -10.756 1.00 94.81 89 ASP A CA 1
ATOM 696 C C . ASP A 1 89 ? 2.751 -6.726 -11.560 1.00 94.81 89 ASP A C 1
ATOM 698 O O . ASP A 1 89 ? 1.699 -7.053 -10.992 1.00 94.81 89 ASP A O 1
ATOM 702 N N . PRO A 1 90 ? 2.774 -6.423 -12.876 1.00 93.62 90 PRO A N 1
ATOM 703 C CA . PRO A 1 90 ? 1.589 -6.429 -13.727 1.00 93.62 90 PRO A CA 1
ATOM 704 C C . PRO A 1 90 ? 0.705 -7.673 -13.594 1.00 93.62 90 PRO A C 1
ATOM 706 O O . PRO A 1 90 ? -0.521 -7.551 -13.642 1.00 93.62 90 PRO A O 1
ATOM 709 N N . ARG A 1 91 ? 1.301 -8.851 -13.372 1.00 94.00 91 ARG A N 1
ATOM 710 C CA . ARG A 1 91 ? 0.607 -10.140 -13.214 1.00 94.00 91 ARG A CA 1
ATOM 711 C C . ARG A 1 91 ? -0.220 -10.213 -11.929 1.00 94.00 91 ARG A C 1
ATOM 713 O O . ARG A 1 91 ? -1.184 -10.972 -11.868 1.00 94.00 91 ARG A O 1
ATOM 720 N N . TYR A 1 92 ? 0.133 -9.408 -10.930 1.00 92.69 92 TYR A N 1
ATOM 721 C CA . TYR A 1 92 ? -0.483 -9.371 -9.604 1.00 92.69 92 TYR A CA 1
ATOM 722 C C . TYR A 1 92 ? -1.304 -8.093 -9.357 1.00 92.69 92 TYR A C 1
ATOM 724 O O . TYR A 1 92 ? -1.927 -7.929 -8.300 1.00 92.69 92 TYR A O 1
ATOM 732 N N . ARG A 1 93 ? -1.362 -7.173 -10.331 1.00 89.00 93 ARG A N 1
ATOM 733 C CA . ARG A 1 93 ? -2.231 -5.987 -10.262 1.00 89.00 93 ARG A CA 1
ATOM 734 C C . ARG A 1 93 ? -3.701 -6.407 -10.155 1.00 89.00 93 ARG A C 1
ATOM 736 O O . ARG A 1 93 ? -4.108 -7.476 -10.598 1.00 89.00 93 ARG A O 1
ATOM 743 N N . ARG A 1 94 ? -4.525 -5.528 -9.574 1.00 86.44 94 ARG A N 1
ATOM 744 C CA . ARG A 1 94 ? -5.962 -5.757 -9.283 1.00 86.44 94 ARG A CA 1
ATOM 745 C C . ARG A 1 94 ? -6.260 -6.833 -8.229 1.00 86.44 94 ARG A C 1
ATOM 747 O O . ARG A 1 94 ? -7.427 -7.054 -7.932 1.00 86.44 94 ARG A O 1
ATOM 754 N N . LEU A 1 95 ? -5.240 -7.419 -7.601 1.00 87.38 95 LEU A N 1
ATOM 755 C CA . LEU A 1 95 ? -5.397 -8.288 -6.426 1.00 87.38 95 LEU A CA 1
ATOM 756 C C . LEU A 1 95 ? -5.394 -7.515 -5.093 1.00 87.38 95 LEU A C 1
ATOM 758 O O . LEU A 1 95 ? -5.407 -8.117 -4.026 1.00 87.38 95 LEU A O 1
ATOM 762 N N . GLY A 1 96 ? -5.344 -6.180 -5.143 1.00 88.19 96 GLY A N 1
ATOM 763 C CA . GLY A 1 96 ? -5.362 -5.321 -3.955 1.00 88.19 96 GLY A CA 1
ATOM 764 C C . GLY A 1 96 ? -4.027 -5.201 -3.211 1.00 88.19 96 GLY A C 1
ATOM 765 O O . GLY A 1 96 ? -4.002 -4.577 -2.159 1.00 88.19 96 GLY A O 1
ATOM 766 N N . LEU A 1 97 ? -2.921 -5.732 -3.751 1.00 91.19 97 LEU A N 1
ATOM 767 C CA . LEU A 1 97 ? -1.618 -5.831 -3.060 1.00 91.19 97 LEU A CA 1
ATOM 768 C C . LEU A 1 97 ? -0.945 -4.491 -2.718 1.00 91.19 97 LEU A C 1
ATOM 770 O O . LEU A 1 97 ? -0.133 -4.432 -1.800 1.00 91.19 97 LEU A O 1
ATOM 774 N N . ALA A 1 98 ? -1.315 -3.405 -3.396 1.00 92.06 98 ALA A N 1
ATOM 775 C CA . ALA A 1 98 ? -0.806 -2.069 -3.087 1.00 92.06 98 ALA A CA 1
ATOM 776 C C . ALA A 1 98 ? -1.245 -1.577 -1.694 1.00 92.06 98 ALA A C 1
ATOM 778 O O . ALA A 1 98 ? -0.492 -0.911 -0.991 1.00 92.06 98 ALA A O 1
ATOM 779 N N . VAL A 1 99 ? -2.459 -1.932 -1.268 1.00 90.19 99 VAL A N 1
ATOM 780 C CA . VAL A 1 99 ? -3.013 -1.495 0.017 1.00 90.19 99 VAL A CA 1
ATOM 781 C C . VAL A 1 99 ? -2.230 -2.051 1.212 1.00 90.19 99 VAL A C 1
ATOM 783 O O . VAL A 1 99 ? -1.810 -1.253 2.052 1.00 90.19 99 VAL A O 1
ATOM 786 N N . PRO A 1 100 ? -1.976 -3.369 1.333 1.00 90.38 100 PRO A N 1
ATOM 787 C CA . PRO A 1 100 ? -1.229 -3.886 2.469 1.00 90.38 100 PRO A CA 1
ATOM 788 C C . PRO A 1 100 ? 0.247 -3.442 2.463 1.00 90.38 100 PRO A C 1
ATOM 790 O O . PRO A 1 100 ? 0.811 -3.311 3.550 1.00 90.38 100 PRO A O 1
ATOM 793 N N . LEU A 1 101 ? 0.844 -3.106 1.307 1.00 92.31 101 LEU A N 1
ATOM 794 C CA . LEU A 1 101 ? 2.141 -2.411 1.242 1.00 92.31 101 LEU A CA 1
ATOM 795 C C . LEU A 1 101 ? 2.066 -1.029 1.914 1.00 92.31 101 LEU A C 1
ATOM 797 O O . LEU A 1 101 ? 2.818 -0.760 2.847 1.00 92.31 101 LEU A O 1
ATOM 801 N N . ILE A 1 102 ? 1.111 -0.179 1.513 1.00 90.44 102 ILE A N 1
ATOM 802 C CA . ILE A 1 102 ? 0.922 1.170 2.082 1.00 90.44 102 ILE A CA 1
ATOM 803 C C . ILE A 1 102 ? 0.668 1.113 3.590 1.00 90.44 102 ILE A C 1
ATOM 805 O O . ILE A 1 102 ? 1.269 1.874 4.348 1.00 90.44 102 ILE A O 1
ATOM 809 N N . LEU A 1 103 ? -0.200 0.204 4.042 1.00 87.56 103 LEU A N 1
ATOM 810 C CA . LEU A 1 103 ? -0.535 0.063 5.461 1.00 87.56 103 LEU A CA 1
ATOM 811 C C . LEU A 1 103 ? 0.653 -0.437 6.290 1.00 87.56 103 LEU A C 1
ATOM 813 O O . LEU A 1 103 ? 0.882 0.060 7.394 1.00 87.56 103 LEU A O 1
ATOM 817 N N . SER A 1 104 ? 1.424 -1.393 5.766 1.00 88.25 104 SER A N 1
ATOM 818 C CA . SER A 1 104 ? 2.637 -1.881 6.433 1.00 88.25 104 SER A CA 1
ATOM 819 C C . SER A 1 104 ? 3.678 -0.769 6.543 1.00 88.25 104 SER A C 1
ATOM 821 O O . SER A 1 104 ? 4.191 -0.515 7.632 1.00 88.25 104 SER A O 1
ATOM 823 N N . ALA A 1 105 ? 3.903 -0.035 5.453 1.00 88.38 105 ALA A N 1
ATOM 824 C CA . ALA A 1 105 ? 4.800 1.112 5.418 1.00 88.38 105 ALA A CA 1
ATOM 825 C C . ALA A 1 105 ? 4.387 2.197 6.432 1.00 88.38 105 ALA A C 1
ATOM 827 O O . ALA A 1 105 ? 5.202 2.679 7.220 1.00 88.38 105 ALA A O 1
ATOM 828 N N . ALA A 1 106 ? 3.094 2.532 6.481 1.00 83.62 106 ALA A N 1
ATOM 829 C CA . ALA A 1 106 ? 2.527 3.489 7.429 1.00 83.62 106 ALA A CA 1
ATOM 830 C C . ALA A 1 106 ? 2.737 3.074 8.890 1.00 83.62 106 ALA A C 1
ATOM 832 O O . ALA A 1 106 ? 3.065 3.904 9.743 1.00 83.62 106 ALA A O 1
ATOM 833 N N . LYS A 1 107 ? 2.572 1.776 9.176 1.00 82.38 107 LYS A N 1
ATOM 834 C CA . LYS A 1 107 ? 2.744 1.213 10.519 1.00 82.38 107 LYS A CA 1
ATOM 835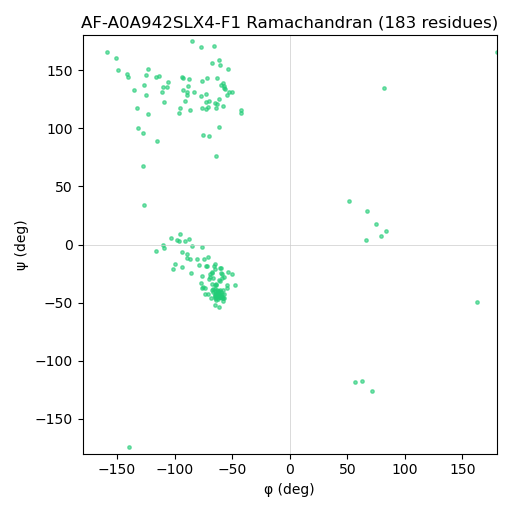 C C . LYS A 1 107 ? 4.190 1.342 10.974 1.00 82.38 107 LYS A C 1
ATOM 837 O O . LYS A 1 107 ? 4.426 1.774 12.099 1.00 82.38 107 LYS A O 1
ATOM 842 N N . LEU A 1 108 ? 5.135 1.023 10.094 1.00 82.94 108 LEU A N 1
ATOM 843 C CA . LEU A 1 108 ? 6.566 1.156 10.360 1.00 82.94 108 LEU A CA 1
ATOM 844 C C . LEU A 1 108 ? 6.977 2.621 10.576 1.00 82.94 108 LEU A C 1
ATOM 846 O O . LEU A 1 108 ? 7.794 2.901 11.446 1.00 82.94 108 LEU A O 1
ATOM 850 N N . ARG A 1 109 ? 6.343 3.569 9.871 1.00 81.50 109 ARG A N 1
ATOM 851 C CA . ARG A 1 109 ? 6.538 5.019 10.074 1.00 81.50 109 ARG A CA 1
ATOM 852 C C . ARG A 1 109 ? 5.839 5.596 11.309 1.00 81.50 109 ARG A C 1
ATOM 854 O O . ARG A 1 109 ? 5.959 6.789 11.576 1.00 81.50 109 ARG A O 1
ATOM 861 N N . GLY A 1 110 ? 5.091 4.793 12.063 1.00 75.50 110 GLY A N 1
ATOM 862 C CA . GLY A 1 110 ? 4.465 5.243 13.303 1.00 75.50 110 GLY A CA 1
ATOM 863 C C . GLY A 1 110 ? 3.121 5.962 13.147 1.00 75.50 110 GLY A C 1
ATOM 864 O O . GLY A 1 110 ? 2.637 6.533 14.129 1.00 75.50 110 GLY A O 1
ATOM 865 N N . GLY A 1 111 ? 2.493 5.924 11.968 1.00 70.25 111 GLY A N 1
ATOM 866 C CA . GLY A 1 111 ? 1.132 6.433 11.843 1.00 70.25 111 GLY A CA 1
ATOM 867 C C . GLY A 1 111 ? 0.668 6.717 10.430 1.00 70.25 111 GLY A C 1
ATOM 868 O O . GLY A 1 111 ? -0.381 6.244 10.076 1.00 70.25 111 GLY A O 1
ATOM 869 N N . SER A 1 112 ? 1.382 7.438 9.571 1.00 72.06 112 SER A N 1
ATOM 870 C CA . SER A 1 112 ? 0.712 7.993 8.379 1.00 72.06 112 SER A CA 1
ATOM 871 C C . SER A 1 112 ? 0.696 7.080 7.143 1.00 72.06 112 SER A C 1
ATOM 873 O O . SER A 1 112 ? 1.744 6.599 6.698 1.00 72.06 112 SER A O 1
ATOM 875 N N . VAL A 1 113 ? -0.487 6.916 6.526 1.00 71.00 113 VAL A N 1
ATOM 876 C CA . VAL A 1 113 ? -0.637 6.347 5.165 1.00 71.00 113 VAL A CA 1
ATOM 877 C C . VAL A 1 113 ? -0.142 7.290 4.070 1.00 71.00 113 VAL A C 1
ATOM 879 O O . VAL A 1 113 ? -0.010 6.870 2.921 1.00 71.00 113 VAL A O 1
ATOM 882 N N . LEU A 1 114 ? 0.152 8.545 4.415 1.00 69.75 114 LEU A N 1
ATOM 883 C CA . LEU A 1 114 ? 0.877 9.453 3.540 1.00 69.75 114 LEU A CA 1
ATOM 884 C C . LEU A 1 114 ? 2.375 9.090 3.553 1.00 69.75 114 LEU A C 1
ATOM 886 O O . LEU A 1 114 ? 2.917 8.744 4.613 1.00 69.75 114 LEU A O 1
ATOM 890 N N . PRO A 1 115 ? 3.059 9.154 2.399 1.00 66.69 115 PRO A N 1
ATOM 891 C CA . PRO A 1 115 ? 4.512 9.083 2.347 1.00 66.69 115 PRO A CA 1
ATOM 892 C C . PRO A 1 115 ? 5.144 10.250 3.117 1.00 66.69 115 PRO A C 1
ATOM 894 O O . PRO A 1 115 ? 4.523 11.292 3.329 1.00 66.69 115 PRO A O 1
ATOM 897 N N . ARG A 1 116 ? 6.410 10.075 3.513 1.00 60.25 116 ARG A N 1
ATOM 898 C CA . ARG A 1 116 ? 7.179 11.048 4.311 1.00 60.25 116 ARG A CA 1
ATOM 899 C C . ARG A 1 116 ? 7.339 12.416 3.625 1.00 60.25 116 ARG A C 1
ATOM 901 O O . ARG A 1 116 ? 7.522 13.404 4.323 1.00 60.25 116 ARG A O 1
ATOM 908 N N . ASP A 1 117 ? 7.173 12.460 2.303 1.00 63.44 117 ASP A N 1
ATOM 909 C CA . ASP A 1 117 ? 7.356 13.641 1.453 1.00 63.44 117 ASP A CA 1
ATOM 910 C C . ASP A 1 117 ? 6.116 13.934 0.585 1.00 63.44 117 ASP A C 1
ATOM 912 O O . ASP A 1 117 ? 6.230 14.364 -0.561 1.00 63.44 117 ASP A O 1
ATOM 916 N N . PHE A 1 118 ? 4.908 13.668 1.097 1.00 64.12 118 PHE A N 1
ATOM 917 C CA . PHE A 1 118 ? 3.675 13.820 0.307 1.00 64.12 118 PHE A CA 1
ATOM 918 C C . PHE A 1 118 ? 3.454 15.247 -0.237 1.00 64.12 118 PHE A C 1
ATOM 920 O O . PHE A 1 118 ? 2.794 15.406 -1.257 1.00 64.12 118 PHE A O 1
ATOM 927 N N . ASP A 1 119 ? 4.018 16.268 0.417 1.00 58.78 119 ASP A N 1
ATOM 928 C CA . ASP A 1 119 ? 3.909 17.671 -0.003 1.00 58.78 119 ASP A CA 1
ATOM 929 C C . ASP A 1 119 ? 4.751 18.004 -1.250 1.00 58.78 119 ASP A C 1
ATOM 931 O O . ASP A 1 119 ? 4.524 19.026 -1.898 1.00 58.78 119 ASP A O 1
ATOM 935 N N . THR A 1 120 ? 5.747 17.176 -1.586 1.00 57.16 120 THR A N 1
ATOM 936 C CA . THR A 1 120 ? 6.685 17.425 -2.696 1.00 57.16 120 THR A CA 1
ATOM 937 C C . THR A 1 120 ? 6.585 16.395 -3.816 1.00 57.16 120 THR A C 1
ATOM 939 O O . THR A 1 120 ? 7.223 16.570 -4.855 1.00 57.16 120 THR A O 1
ATOM 942 N N . GLN A 1 121 ? 5.779 15.346 -3.637 1.00 66.69 121 GLN A N 1
ATOM 943 C CA . GLN A 1 121 ? 5.665 14.231 -4.572 1.00 66.69 121 GLN A CA 1
ATOM 944 C C . GLN A 1 121 ? 4.212 14.028 -4.997 1.00 66.69 121 GLN A C 1
ATOM 946 O O . GLN A 1 121 ? 3.311 13.960 -4.164 1.00 66.69 121 GLN A O 1
ATOM 951 N N . GLY A 1 122 ? 3.975 13.964 -6.308 1.00 75.38 122 GLY A N 1
ATOM 952 C CA . GLY A 1 122 ? 2.646 13.704 -6.850 1.00 75.38 122 GLY A CA 1
ATOM 953 C C . GLY A 1 122 ? 2.330 12.215 -6.937 1.00 75.38 122 GLY A C 1
ATOM 954 O O . GLY A 1 122 ? 3.168 11.356 -6.670 1.00 75.38 122 GLY A O 1
ATOM 955 N N . TYR A 1 123 ? 1.098 11.905 -7.335 1.00 84.25 123 TYR A N 1
ATOM 956 C CA . TYR A 1 123 ? 0.632 10.529 -7.482 1.00 84.25 123 TYR A CA 1
ATOM 957 C C . TYR A 1 123 ? 0.292 10.216 -8.929 1.00 84.25 123 TYR A C 1
ATOM 959 O O . TYR A 1 123 ? -0.313 11.029 -9.629 1.00 84.25 123 TYR A O 1
ATOM 967 N N . SER A 1 124 ? 0.561 8.983 -9.353 1.00 88.12 124 SER A N 1
ATOM 968 C CA . SER A 1 124 ? -0.154 8.434 -10.503 1.00 88.12 124 SER A CA 1
ATOM 969 C C . SER A 1 124 ? -1.632 8.226 -10.149 1.00 88.12 124 SER A C 1
ATOM 971 O O . SER A 1 124 ? -1.958 8.019 -8.976 1.00 88.12 124 SER A O 1
ATOM 973 N N . PRO A 1 125 ? -2.558 8.201 -11.126 1.00 85.88 125 PRO A N 1
ATOM 974 C CA . PRO A 1 125 ? -3.965 7.905 -10.845 1.00 85.88 125 PRO A CA 1
ATOM 975 C C . PRO A 1 125 ? -4.166 6.581 -10.093 1.00 85.88 125 PRO A C 1
ATOM 977 O O . PRO A 1 125 ? -5.010 6.485 -9.202 1.00 85.88 125 PRO A O 1
ATOM 980 N N . ALA A 1 126 ? -3.360 5.563 -10.414 1.00 86.69 126 ALA A N 1
ATOM 981 C CA . ALA A 1 126 ? -3.393 4.273 -9.731 1.00 86.69 126 ALA A CA 1
ATOM 982 C C . ALA A 1 126 ? -2.827 4.353 -8.304 1.00 86.69 126 ALA A C 1
ATOM 984 O O . ALA A 1 126 ? -3.423 3.790 -7.385 1.00 86.69 126 ALA A O 1
ATOM 985 N N . GLY A 1 127 ? -1.718 5.074 -8.109 1.00 87.38 127 GLY A N 1
ATOM 986 C CA . GLY A 1 127 ? -1.127 5.300 -6.790 1.00 87.38 127 GLY A CA 1
ATOM 987 C C . GLY A 1 127 ? -2.081 6.053 -5.867 1.00 87.38 127 GLY A C 1
ATOM 988 O O . GLY A 1 127 ? -2.331 5.619 -4.744 1.00 87.38 127 GLY A O 1
ATOM 989 N N . LEU A 1 128 ? -2.711 7.116 -6.371 1.00 84.00 128 LEU A N 1
ATOM 990 C CA . LEU A 1 128 ? -3.673 7.904 -5.607 1.00 84.00 128 LEU A CA 1
ATOM 991 C C . LEU A 1 128 ? -4.888 7.077 -5.182 1.00 84.00 128 LEU A C 1
ATOM 993 O O . LEU A 1 128 ? -5.344 7.162 -4.040 1.00 84.00 128 LEU A O 1
ATOM 997 N N . LEU A 1 129 ? -5.398 6.241 -6.091 1.00 83.56 129 LEU A N 1
ATOM 998 C CA . LEU A 1 129 ? -6.485 5.321 -5.783 1.00 83.56 129 LEU A CA 1
ATOM 999 C C . LEU A 1 129 ? -6.065 4.314 -4.705 1.00 83.56 129 LEU A C 1
ATOM 1001 O O . LEU A 1 129 ? -6.822 4.096 -3.762 1.00 83.56 129 LEU A O 1
ATOM 1005 N N . ALA A 1 130 ? -4.866 3.733 -4.800 1.00 86.75 130 ALA A N 1
ATOM 1006 C CA . ALA A 1 130 ? -4.359 2.792 -3.802 1.00 86.75 130 ALA A CA 1
ATOM 1007 C C . ALA A 1 130 ? -4.240 3.431 -2.409 1.00 86.75 130 ALA A C 1
ATOM 1009 O O . ALA A 1 130 ? -4.710 2.852 -1.429 1.00 86.75 130 ALA A O 1
ATOM 1010 N N . HIS A 1 131 ? -3.693 4.645 -2.324 1.00 85.62 131 HIS A N 1
ATOM 1011 C CA . HIS A 1 131 ? -3.602 5.408 -1.078 1.00 85.62 131 HIS A CA 1
ATOM 1012 C C . HIS A 1 131 ? -4.972 5.796 -0.514 1.00 85.62 131 HIS A C 1
ATOM 1014 O O . HIS A 1 131 ? -5.204 5.663 0.688 1.00 85.62 131 HIS A O 1
ATOM 1020 N N . THR A 1 132 ? -5.913 6.188 -1.376 1.00 79.62 132 THR A N 1
ATOM 1021 C CA . THR A 1 132 ? -7.298 6.469 -0.975 1.00 79.62 132 THR A CA 1
ATOM 1022 C C . THR A 1 132 ? -7.966 5.224 -0.394 1.00 79.62 132 THR A C 1
ATOM 1024 O O . THR A 1 132 ? -8.589 5.291 0.664 1.00 79.62 132 THR A O 1
ATOM 1027 N N . VAL A 1 133 ? -7.809 4.066 -1.044 1.00 81.94 133 VAL A N 1
ATOM 1028 C CA . VAL A 1 133 ? -8.357 2.794 -0.551 1.00 81.94 133 VAL A CA 1
ATOM 1029 C C . VAL A 1 133 ? -7.695 2.385 0.765 1.00 81.94 133 VAL A C 1
ATOM 1031 O O . VAL A 1 133 ? -8.403 1.983 1.685 1.00 81.94 133 VAL A O 1
ATOM 1034 N N . ALA A 1 134 ? -6.374 2.533 0.898 1.00 84.69 134 ALA A N 1
ATOM 1035 C CA . ALA A 1 134 ? -5.670 2.254 2.148 1.00 84.69 134 ALA A CA 1
ATOM 1036 C C . ALA A 1 134 ? -6.175 3.142 3.296 1.00 84.69 134 ALA A C 1
ATOM 1038 O O . ALA A 1 134 ? -6.464 2.640 4.381 1.00 84.69 134 ALA A O 1
ATOM 1039 N N . HIS A 1 135 ? -6.365 4.439 3.047 1.00 80.56 135 HIS A N 1
ATOM 1040 C CA . HIS A 1 135 ? -6.923 5.359 4.035 1.00 80.56 135 HIS A CA 1
ATOM 1041 C C . HIS A 1 135 ? -8.359 4.981 4.431 1.00 80.56 135 HIS A C 1
ATOM 1043 O O . HIS A 1 135 ? -8.672 4.883 5.617 1.00 80.56 135 HIS A O 1
ATOM 1049 N N . LEU A 1 136 ? -9.228 4.691 3.457 1.00 77.88 136 LEU A N 1
ATOM 1050 C CA . LEU A 1 136 ? -10.596 4.228 3.720 1.00 77.88 136 LEU A CA 1
ATOM 1051 C C . LEU A 1 136 ? -10.614 2.933 4.542 1.00 77.88 136 LEU A C 1
ATOM 1053 O O . LEU A 1 136 ? -11.395 2.812 5.485 1.00 77.88 136 LEU A O 1
ATOM 1057 N N . GLN A 1 137 ? -9.741 1.980 4.219 1.00 79.44 137 GLN A N 1
ATOM 1058 C CA . GLN A 1 137 ? -9.623 0.727 4.956 1.00 79.44 137 GLN A CA 1
ATOM 1059 C C . GLN A 1 137 ? -9.193 0.960 6.409 1.00 79.44 137 GLN A C 1
ATOM 1061 O O . GLN A 1 137 ? -9.770 0.355 7.312 1.00 79.44 137 GLN A O 1
ATOM 1066 N N . THR A 1 138 ? -8.246 1.866 6.653 1.00 78.88 138 THR A N 1
ATOM 1067 C CA . THR A 1 138 ? -7.861 2.289 8.006 1.00 78.88 138 THR A CA 1
ATOM 1068 C C . THR A 1 138 ? -9.054 2.846 8.780 1.00 78.88 138 THR A C 1
ATOM 1070 O O . THR A 1 138 ? -9.301 2.409 9.904 1.00 78.88 138 THR A O 1
ATOM 1073 N N . LEU A 1 139 ? -9.829 3.758 8.179 1.00 76.56 139 LEU A N 1
ATOM 1074 C CA . LEU A 1 139 ? -11.018 4.338 8.812 1.00 76.56 139 LEU A CA 1
ATOM 1075 C C . LEU A 1 139 ? -12.055 3.267 9.165 1.00 76.56 139 LEU A C 1
ATOM 1077 O O . LEU A 1 139 ? -12.590 3.257 10.272 1.00 76.56 139 LEU A O 1
ATOM 1081 N N . LEU A 1 140 ? -12.310 2.334 8.246 1.00 75.62 140 LEU A N 1
ATOM 1082 C CA . LEU A 1 140 ? -13.252 1.234 8.462 1.00 75.62 140 LEU A CA 1
ATOM 1083 C C . LEU A 1 140 ? -12.783 0.296 9.580 1.00 75.62 140 LEU A C 1
ATOM 1085 O O . LEU A 1 140 ? -13.587 -0.086 10.433 1.00 75.62 140 LEU A O 1
ATOM 1089 N N . CYS A 1 141 ? -11.492 -0.045 9.617 1.00 75.88 141 CYS A N 1
ATOM 1090 C CA . CYS A 1 141 ? -10.913 -0.841 10.699 1.00 75.88 141 CYS A CA 1
ATOM 1091 C C . CYS A 1 141 ? -11.028 -0.106 12.052 1.00 75.88 141 CYS A C 1
ATOM 1093 O O . CYS A 1 141 ? -11.395 -0.739 13.040 1.00 75.88 141 CYS A O 1
ATOM 1095 N N . ALA A 1 142 ? -10.788 1.210 12.096 1.00 76.69 142 ALA A N 1
ATOM 1096 C CA . ALA A 1 142 ? -10.861 2.023 13.314 1.00 76.69 142 ALA A CA 1
ATOM 1097 C C . ALA A 1 142 ? -12.289 2.068 13.873 1.00 76.69 142 ALA A C 1
ATOM 1099 O O . ALA A 1 142 ? -12.520 1.754 15.041 1.00 76.69 142 ALA A O 1
ATOM 1100 N N . ILE A 1 143 ? -13.266 2.339 13.004 1.00 75.44 143 ILE A N 1
ATOM 1101 C CA . ILE A 1 143 ? -14.693 2.331 13.349 1.00 75.44 143 ILE A CA 1
ATOM 1102 C C . ILE A 1 143 ? -15.120 0.9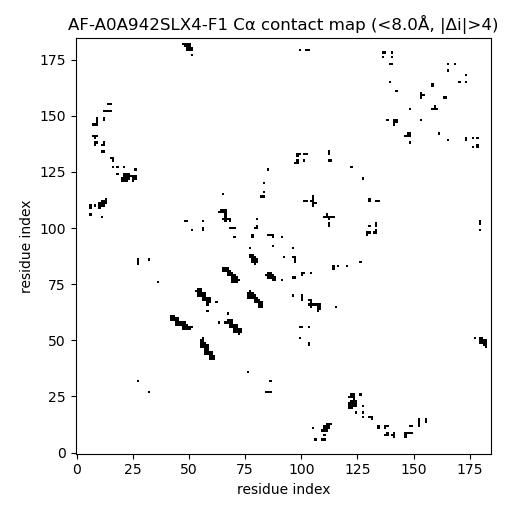58 13.876 1.00 75.44 143 ILE A C 1
ATOM 1104 O O . ILE A 1 143 ? -15.782 0.868 14.909 1.00 75.44 143 ILE A O 1
ATOM 1108 N N . LYS A 1 144 ? -14.713 -0.127 13.205 1.00 73.75 144 LYS A N 1
ATOM 1109 C CA . LYS A 1 144 ? -15.024 -1.504 13.622 1.00 73.75 144 LYS A CA 1
ATOM 1110 C C . LYS A 1 144 ? -14.446 -1.848 14.999 1.00 73.75 144 LYS A C 1
ATOM 1112 O O . LYS A 1 144 ? -15.029 -2.658 15.713 1.00 73.75 144 LYS A O 1
ATOM 1117 N N . GLN A 1 145 ? -13.318 -1.245 15.369 1.00 75.00 145 GLN A N 1
ATOM 1118 C CA . GLN A 1 145 ? -12.673 -1.419 16.674 1.00 75.00 145 GLN A CA 1
ATOM 1119 C C . GLN A 1 145 ? -13.239 -0.487 17.758 1.00 75.00 145 GLN A C 1
ATOM 1121 O O . GLN A 1 145 ? -12.827 -0.579 18.912 1.00 75.00 145 GLN A O 1
ATOM 1126 N N . GLY A 1 146 ? -14.203 0.375 17.418 1.00 76.19 146 GLY A N 1
ATOM 1127 C CA . GLY A 1 146 ? -14.782 1.348 18.342 1.00 76.19 146 GLY A CA 1
ATOM 1128 C C . GLY A 1 146 ? -13.864 2.535 18.636 1.00 76.19 146 GLY A C 1
ATOM 1129 O O . GLY A 1 146 ? -14.073 3.226 19.633 1.00 76.19 146 GLY A O 1
ATOM 1130 N N . GLU A 1 147 ? -12.848 2.775 17.802 1.00 80.38 147 GLU A N 1
ATOM 1131 C CA . GLU A 1 147 ? -12.015 3.969 17.916 1.00 80.38 147 GLU A CA 1
ATOM 1132 C C . GLU A 1 147 ? -12.789 5.219 17.479 1.00 80.38 147 GLU A C 1
ATOM 1134 O O . GLU A 1 147 ? -13.573 5.203 16.526 1.00 80.38 147 GLU A O 1
ATOM 1139 N N . SER A 1 148 ? -12.537 6.334 18.164 1.00 74.19 148 SER A N 1
ATOM 1140 C CA . SER A 1 148 ? -13.036 7.643 17.750 1.00 74.19 148 SER A CA 1
ATOM 1141 C C . SER A 1 148 ? -12.272 8.142 16.524 1.00 74.19 148 SER A C 1
ATOM 1143 O O . SER A 1 148 ? -11.041 8.208 16.545 1.00 74.19 148 SER A O 1
ATOM 1145 N N . ILE A 1 149 ? -13.004 8.555 15.492 1.00 72.75 149 ILE A N 1
ATOM 1146 C CA . ILE A 1 149 ? -12.448 9.206 14.302 1.00 72.75 149 ILE A CA 1
ATOM 1147 C C . ILE A 1 149 ? -12.486 10.725 14.509 1.00 72.75 149 ILE A C 1
ATOM 1149 O O . ILE A 1 149 ? -13.535 11.232 14.907 1.00 72.75 149 ILE A O 1
ATOM 1153 N N . PRO A 1 150 ? -11.396 11.465 14.238 1.00 73.38 150 PRO A N 1
ATOM 1154 C CA . PRO A 1 150 ? -11.418 12.925 14.271 1.00 73.38 150 PRO A CA 1
ATOM 1155 C C . PRO A 1 150 ? -12.496 13.522 13.348 1.00 73.38 150 PRO A C 1
ATOM 1157 O O . PRO A 1 150 ? -12.595 13.153 12.175 1.00 73.38 150 PRO A O 1
ATOM 1160 N N . ASP A 1 151 ? -13.270 14.493 13.848 1.00 70.25 151 ASP A N 1
ATOM 1161 C CA . ASP A 1 151 ? -14.368 15.145 13.108 1.00 70.25 151 ASP A CA 1
ATOM 1162 C C . ASP A 1 151 ? -13.914 15.822 11.806 1.00 70.25 151 ASP A C 1
ATOM 1164 O O . ASP A 1 151 ? -14.689 15.993 10.866 1.00 70.25 151 ASP A O 1
ATOM 1168 N N . GLU A 1 152 ? -12.662 16.272 11.745 1.00 68.88 152 GLU A N 1
ATOM 1169 C CA . GLU A 1 152 ? -12.050 16.803 10.524 1.00 68.88 152 GLU A CA 1
ATOM 1170 C C . GLU A 1 152 ? -12.012 15.766 9.401 1.00 68.88 152 GLU A C 1
ATOM 1172 O O . GLU A 1 152 ? -12.449 16.065 8.292 1.00 68.88 152 GLU A O 1
ATOM 1177 N N . VAL A 1 153 ? -11.658 14.520 9.707 1.00 68.69 153 VAL A N 1
ATOM 1178 C CA . VAL A 1 153 ? -11.619 13.453 8.704 1.00 68.69 153 VAL A CA 1
ATOM 1179 C C . VAL A 1 153 ? -13.012 12.966 8.336 1.00 68.69 153 VAL A C 1
ATOM 1181 O O . VAL A 1 153 ? -13.288 12.716 7.165 1.00 68.69 153 VAL A O 1
ATOM 1184 N N . LEU A 1 154 ? -13.936 12.897 9.295 1.00 67.81 154 LEU A N 1
ATOM 1185 C CA . LEU A 1 154 ? -15.337 12.599 8.983 1.00 67.81 154 LEU A CA 1
ATOM 1186 C C . LEU A 1 154 ? -15.916 13.621 7.986 1.00 67.81 154 LEU A C 1
ATOM 1188 O O . LEU A 1 154 ? -16.549 13.243 6.996 1.00 67.81 154 LEU A O 1
ATOM 1192 N N . ARG A 1 155 ? -15.613 14.914 8.175 1.00 69.38 155 ARG A N 1
ATOM 1193 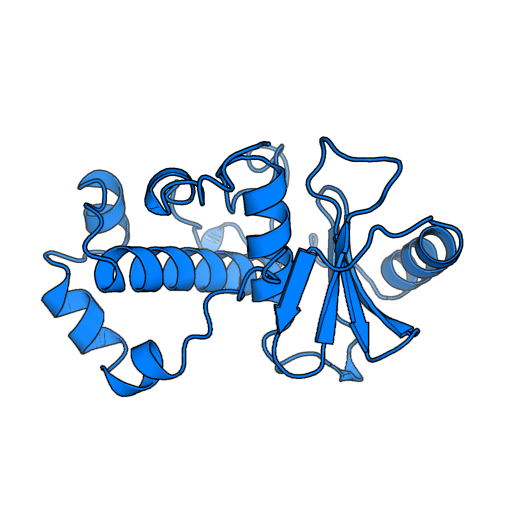C CA . ARG A 1 155 ? -16.024 15.992 7.260 1.00 69.38 155 ARG A CA 1
ATOM 1194 C C . ARG A 1 155 ? -15.396 15.880 5.870 1.00 69.38 155 ARG A C 1
ATOM 1196 O O . ARG A 1 155 ? -16.090 16.131 4.888 1.00 69.38 155 ARG A O 1
ATOM 1203 N N . GLU A 1 156 ? -14.135 15.468 5.757 1.00 66.81 156 GLU A N 1
ATOM 1204 C CA . GLU A 1 156 ? -13.435 15.317 4.467 1.00 66.81 156 GLU A CA 1
ATOM 1205 C C . GLU A 1 156 ? -14.088 14.295 3.518 1.00 66.81 156 GLU A C 1
ATOM 1207 O O . GLU A 1 156 ? -14.069 14.457 2.287 1.00 66.81 156 GLU A O 1
ATOM 1212 N N . TYR A 1 157 ? -14.701 13.261 4.092 1.00 60.78 157 TYR A N 1
ATOM 1213 C CA . TYR A 1 157 ? -15.425 12.213 3.370 1.00 60.78 157 TYR A CA 1
ATOM 1214 C C . TYR A 1 157 ? -16.942 12.442 3.330 1.00 60.78 157 TYR A C 1
ATOM 1216 O O . TYR A 1 157 ? -17.669 11.602 2.802 1.00 60.78 157 TYR A O 1
ATOM 1224 N N . ASN A 1 158 ? -17.426 13.574 3.856 1.00 62.66 158 ASN A N 1
ATOM 1225 C CA . ASN A 1 158 ? -18.850 13.868 4.037 1.00 62.66 158 ASN A CA 1
ATOM 1226 C C . ASN A 1 158 ? -19.598 12.742 4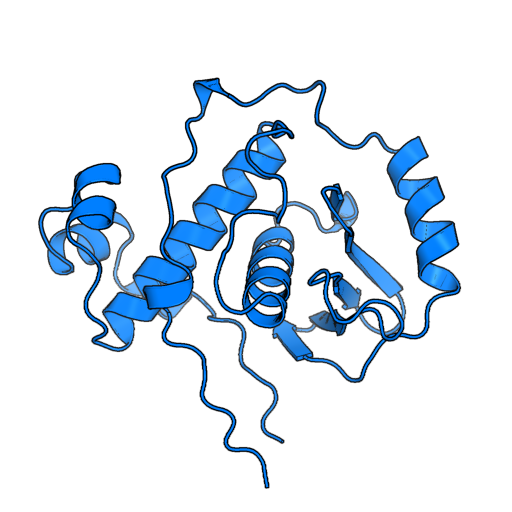.784 1.00 62.66 158 ASN A C 1
ATOM 1228 O O . ASN A 1 158 ? -20.732 12.389 4.461 1.00 62.66 158 ASN A O 1
ATOM 1232 N N . ILE A 1 159 ? -18.927 12.151 5.771 1.00 62.53 159 ILE A N 1
ATOM 1233 C CA . ILE A 1 159 ? -19.467 11.124 6.653 1.00 62.53 159 ILE A CA 1
ATOM 1234 C C . ILE A 1 159 ? -19.972 11.836 7.903 1.00 62.53 159 ILE A C 1
ATOM 1236 O O . ILE A 1 159 ? -19.194 12.447 8.627 1.00 62.53 159 ILE A O 1
ATOM 1240 N N . HIS A 1 160 ? -21.272 11.766 8.168 1.00 61.09 160 HIS A N 1
ATOM 1241 C CA . HIS A 1 160 ? -21.858 12.426 9.340 1.00 61.09 160 HIS A CA 1
ATOM 1242 C C . HIS A 1 160 ? -21.788 11.567 10.609 1.00 61.09 160 HIS A C 1
ATOM 1244 O O . HIS A 1 160 ? -21.774 12.112 11.709 1.00 61.09 160 HIS A O 1
ATOM 1250 N N . ASP A 1 161 ? -21.709 10.242 10.458 1.00 63.62 161 ASP A N 1
ATOM 1251 C CA . ASP A 1 161 ? -21.483 9.292 11.544 1.00 63.62 161 ASP A CA 1
ATOM 1252 C C . ASP A 1 161 ? -20.926 7.952 11.011 1.00 63.62 161 ASP A C 1
ATOM 1254 O O . ASP A 1 161 ? -20.973 7.651 9.812 1.00 63.62 161 ASP A O 1
ATOM 1258 N N . ALA A 1 162 ? -20.398 7.123 11.916 1.00 59.62 162 ALA A N 1
ATOM 1259 C CA . ALA A 1 162 ? -19.866 5.795 11.600 1.00 59.62 162 ALA A CA 1
ATOM 1260 C C . ALA A 1 162 ? -20.892 4.867 10.914 1.00 59.62 162 ALA A C 1
ATOM 1262 O O . ALA A 1 162 ? -20.520 3.991 10.131 1.00 59.62 162 ALA A O 1
ATOM 1263 N N . HIS A 1 163 ? -22.184 5.062 11.177 1.00 60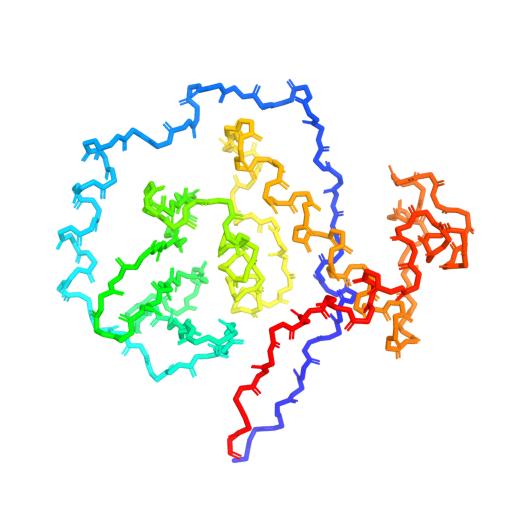.09 163 HIS A N 1
ATOM 1264 C CA . HIS A 1 163 ? -23.271 4.241 10.655 1.00 60.09 163 HIS A CA 1
ATOM 1265 C C . HIS A 1 163 ? -23.568 4.558 9.177 1.00 60.09 163 HIS A C 1
ATOM 1267 O O . HIS A 1 163 ? -23.806 3.646 8.378 1.00 60.09 163 HIS A O 1
ATOM 1273 N N . ALA A 1 164 ? -23.480 5.830 8.780 1.00 59.81 164 ALA A N 1
ATOM 1274 C CA . ALA A 1 164 ? -23.577 6.294 7.399 1.00 59.81 164 ALA A CA 1
ATOM 1275 C C . ALA A 1 164 ? -22.429 5.739 6.543 1.00 59.81 164 ALA A C 1
ATOM 1277 O O . ALA A 1 164 ? -22.653 5.300 5.416 1.00 59.81 164 ALA A O 1
ATOM 1278 N N . PHE A 1 165 ? -21.219 5.667 7.102 1.00 60.72 165 PHE A N 1
ATOM 1279 C CA . PHE A 1 165 ? -20.059 5.086 6.425 1.00 60.72 165 PHE A CA 1
ATOM 1280 C C . PHE A 1 165 ? -20.190 3.572 6.228 1.00 60.72 165 PHE A C 1
ATOM 1282 O O . PHE A 1 165 ? -20.007 3.075 5.118 1.00 60.72 165 PHE A O 1
ATOM 1289 N N . ILE A 1 166 ? -20.601 2.839 7.272 1.00 59.88 166 ILE A N 1
ATOM 1290 C CA . ILE A 1 166 ? -20.865 1.392 7.191 1.00 59.88 166 ILE A CA 1
ATOM 1291 C C . ILE A 1 166 ? -21.936 1.081 6.134 1.00 59.88 166 ILE A C 1
ATOM 1293 O O . ILE A 1 166 ? -21.813 0.119 5.375 1.00 59.88 166 ILE A O 1
ATOM 1297 N N . SER A 1 167 ? -22.965 1.926 6.047 1.00 61.09 167 SER A N 1
ATOM 1298 C CA . SER A 1 167 ? -24.055 1.785 5.076 1.00 61.09 167 SER A CA 1
ATOM 1299 C C . SER A 1 167 ? -23.616 2.056 3.631 1.00 61.09 167 SER A C 1
ATOM 1301 O O . SER A 1 167 ? -24.188 1.478 2.711 1.00 61.09 167 SER A O 1
ATOM 1303 N N . MET A 1 168 ? -22.594 2.894 3.422 1.00 59.16 168 MET A N 1
ATOM 1304 C CA . MET A 1 168 ? -22.104 3.273 2.090 1.00 59.16 168 MET A CA 1
ATOM 1305 C C . MET A 1 168 ? -21.250 2.179 1.430 1.00 59.16 168 MET A C 1
ATOM 1307 O O . MET A 1 168 ? -21.304 2.011 0.215 1.00 59.16 168 MET A O 1
ATOM 1311 N N . PHE A 1 169 ? -20.492 1.417 2.225 1.00 59.94 169 PHE A N 1
ATOM 1312 C CA . PHE A 1 169 ? -19.642 0.321 1.733 1.00 59.94 169 PHE A CA 1
ATOM 1313 C C . PHE A 1 169 ? -20.280 -1.066 1.903 1.00 59.94 169 PHE A C 1
ATOM 1315 O O . PHE A 1 169 ? -19.879 -2.017 1.235 1.00 59.94 169 PHE A O 1
ATOM 1322 N N . GLY A 1 170 ? -21.307 -1.180 2.750 1.00 53.34 170 GLY A N 1
ATOM 1323 C CA . GLY A 1 170 ? -22.007 -2.424 3.052 1.00 53.34 170 GLY A CA 1
ATOM 1324 C C . GLY A 1 170 ? -21.279 -3.266 4.103 1.00 53.34 170 GLY A C 1
ATOM 1325 O O . GLY A 1 170 ? -20.074 -3.500 4.024 1.00 53.34 170 GLY A O 1
ATOM 1326 N N . ALA A 1 171 ? -22.029 -3.786 5.081 1.00 53.66 171 ALA A N 1
ATOM 1327 C CA . ALA A 1 171 ? -21.486 -4.552 6.211 1.00 53.66 171 ALA A CA 1
ATOM 1328 C C . ALA A 1 171 ? -20.611 -5.749 5.786 1.00 53.66 171 ALA A C 1
ATOM 1330 O O . ALA A 1 171 ? -19.590 -6.022 6.410 1.00 53.66 171 ALA A O 1
ATOM 1331 N N . LYS A 1 172 ? -20.959 -6.408 4.674 1.00 50.38 172 LYS A N 1
ATOM 1332 C CA . LYS A 1 172 ? -20.209 -7.549 4.136 1.00 50.38 172 LYS A CA 1
ATOM 1333 C C . LYS A 1 172 ? -18.819 -7.161 3.612 1.00 50.38 172 LYS A C 1
ATOM 1335 O O . LYS A 1 172 ? -17.858 -7.874 3.870 1.00 50.38 172 LYS A O 1
ATOM 1340 N N . ALA A 1 173 ? -18.689 -6.004 2.956 1.00 51.41 173 ALA A N 1
ATOM 1341 C CA . ALA A 1 173 ? -17.387 -5.502 2.514 1.00 51.41 173 ALA A CA 1
ATOM 1342 C C . ALA A 1 173 ? -16.475 -5.202 3.716 1.00 51.41 173 ALA A C 1
ATOM 1344 O O . ALA A 1 173 ? -15.279 -5.447 3.668 1.00 51.41 173 ALA A O 1
ATOM 1345 N N . ILE A 1 174 ? -17.049 -4.747 4.831 1.00 53.84 174 ILE A N 1
ATOM 1346 C CA . ILE A 1 174 ? -16.330 -4.423 6.075 1.00 53.84 174 ILE A CA 1
ATOM 1347 C C . ILE A 1 174 ? -15.923 -5.680 6.863 1.00 53.84 174 ILE A C 1
ATOM 1349 O O . ILE A 1 174 ? -14.943 -5.680 7.618 1.00 53.84 174 ILE A O 1
ATOM 1353 N N . GLU A 1 175 ? -16.660 -6.776 6.704 1.00 52.78 175 GLU A N 1
ATOM 1354 C CA . GLU A 1 175 ? -16.271 -8.091 7.217 1.00 52.78 175 GLU A CA 1
ATOM 1355 C C . GLU A 1 175 ? -15.135 -8.715 6.402 1.00 52.78 175 GLU A C 1
ATOM 1357 O O . GLU A 1 175 ? -14.234 -9.314 6.990 1.00 52.78 175 GLU A O 1
ATOM 1362 N N . GLU A 1 176 ? -15.151 -8.521 5.081 1.00 53.75 176 GLU A N 1
ATOM 1363 C CA . GLU A 1 176 ? -14.134 -9.017 4.147 1.00 53.75 176 GLU A CA 1
ATOM 1364 C C . GLU A 1 176 ? -12.858 -8.159 4.123 1.00 53.75 176 GLU A C 1
ATOM 1366 O O . GLU A 1 176 ? -11.809 -8.651 3.704 1.00 53.75 176 GLU A O 1
ATOM 1371 N N . LEU A 1 177 ? -12.904 -6.915 4.624 1.00 56.34 177 LEU A N 1
ATOM 1372 C CA . LEU A 1 177 ? -11.710 -6.095 4.835 1.00 56.34 177 LEU A CA 1
ATOM 1373 C C . LEU A 1 177 ? -10.777 -6.769 5.846 1.00 56.34 177 LEU A C 1
ATOM 1375 O O . LEU A 1 177 ? -10.938 -6.697 7.068 1.00 56.34 177 LEU A O 1
ATOM 1379 N N . THR A 1 178 ? -9.746 -7.410 5.314 1.00 54.75 178 THR A N 1
ATOM 1380 C CA . THR A 1 178 ? -8.614 -7.917 6.070 1.00 54.75 178 THR A CA 1
ATOM 1381 C C . THR A 1 178 ? -7.721 -6.748 6.455 1.00 54.75 178 THR A C 1
ATOM 1383 O O . THR A 1 178 ? -6.831 -6.347 5.709 1.00 54.75 178 THR A O 1
ATOM 1386 N N . CYS A 1 179 ? -7.920 -6.196 7.657 1.00 57.53 179 CYS A N 1
ATOM 1387 C CA . CYS A 1 179 ? -6.850 -5.433 8.297 1.00 57.53 179 CYS A CA 1
ATOM 1388 C C . CYS A 1 179 ? -5.622 -6.365 8.345 1.00 57.53 179 CYS A C 1
ATOM 1390 O O . CYS A 1 179 ? -5.763 -7.523 8.757 1.00 57.53 179 CYS A O 1
ATOM 1392 N N . CYS A 1 180 ? -4.466 -5.889 7.865 1.00 55.03 180 CYS A N 1
ATOM 1393 C CA . CYS A 1 180 ? -3.198 -6.624 7.894 1.00 55.03 180 CYS A CA 1
ATOM 1394 C C . CYS A 1 180 ? -3.067 -7.304 9.260 1.00 55.03 180 CYS A C 1
ATOM 1396 O O . CYS A 1 180 ? -3.026 -6.617 10.286 1.00 55.03 180 CYS A O 1
ATOM 1398 N N . LYS A 1 181 ? -3.103 -8.641 9.298 1.00 59.16 181 LYS A N 1
ATOM 1399 C CA . LYS A 1 181 ? -3.026 -9.339 10.579 1.00 59.16 181 LYS A CA 1
ATOM 1400 C C . LYS A 1 181 ? -1.565 -9.284 11.005 1.00 59.16 181 LYS A C 1
ATOM 1402 O O . LYS A 1 181 ? -0.730 -9.821 10.273 1.00 59.16 181 LYS A O 1
ATOM 1407 N N . PRO A 1 182 ? -1.235 -8.639 12.137 1.00 56.84 182 PRO A N 1
ATOM 1408 C CA . PRO A 1 182 ? 0.105 -8.769 12.679 1.00 56.84 182 PRO A CA 1
ATOM 1409 C C . PRO A 1 182 ? 0.362 -10.257 12.914 1.00 56.84 182 PRO A C 1
ATOM 1411 O O . PRO A 1 182 ? -0.517 -10.979 13.403 1.00 56.84 182 PRO A O 1
ATOM 1414 N N . LEU A 1 183 ? 1.548 -10.720 12.534 1.00 51.28 183 LEU A N 1
ATOM 1415 C CA . LEU A 1 183 ? 2.005 -12.027 12.973 1.00 51.28 183 LEU A CA 1
ATOM 1416 C C . LEU A 1 183 ? 2.094 -11.979 14.498 1.00 51.28 183 LEU A C 1
ATOM 1418 O O . LEU A 1 183 ? 2.681 -11.057 15.060 1.00 51.28 183 LEU A O 1
ATOM 1422 N N . LYS A 1 184 ? 1.413 -12.912 15.172 1.00 44.38 184 LYS A N 1
ATOM 1423 C CA . LYS A 1 184 ? 1.574 -13.067 16.619 1.00 44.38 184 LYS A CA 1
ATOM 1424 C C . LYS A 1 184 ? 3.027 -13.475 16.857 1.00 44.38 184 LYS A C 1
ATOM 1426 O O . LYS A 1 184 ? 3.435 -14.494 16.302 1.00 44.38 184 LYS A O 1
ATOM 1431 N N . ALA A 1 185 ? 3.758 -12.671 17.627 1.00 40.31 185 ALA A N 1
ATOM 1432 C CA . ALA A 1 185 ? 5.049 -13.060 18.187 1.00 40.31 185 ALA A CA 1
ATOM 1433 C C . ALA A 1 185 ? 4.909 -14.293 19.094 1.00 40.31 185 ALA A C 1
ATOM 1435 O O . ALA A 1 185 ? 3.835 -14.443 19.732 1.00 40.31 185 ALA A O 1
#

Foldseek 3Di:
DDPPPQQQLLLAADDDDDLVQADQVQAQDPVNVVVVQVVVLPFDWDDFFFDDPQKTKTAGPVCQQQLWIFIDNVSDGQWTCHQNDGDGHPVCPPVLVSLVSLVSSCVSNRGYSAGPPNVPGTHHSVRSVSSNVNNLLSVLVNVVVVHDHPPVSCVNVVNPDSVSSCVVCDVVVSVVSDDGDGDDD

Secondary structure (DSSP, 8-state):
--------GGGG--PPPPGGGB-GGGSPPHHHHHHHHHHHHTSPBPSPSEEETTEEEEEBTT-TTTT-EEEEETTEEEEEEETTEEEE-GGGTTSSTHHHHHHHHHHHTTS-SS-TTTTT--B-HHHHHHHHHHHHHHHHHHHHTTPPPPHHHHHHTT-SSHH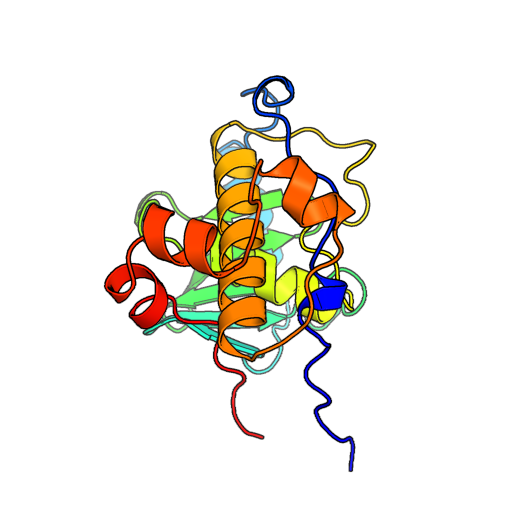HHHHHH-HHHHHH----BPPP-

pLDDT: mean 76.24, std 15.59, range [33.16, 96.75]